Protein AF-A0A8S4DA00-F1 (afdb_monomer_lite)

pLDDT: mean 78.89, std 24.31, range [26.7, 98.56]

Secondary structure (DSSP, 8-state):
---------SPPPPPPP-PPPPPS----SS-S--S---TT--TTS-HHHHHHHHHHHHHHHHHHHSBGGGTS-EEEETTTEEEE-SS--SS----HHHHHHHHHHHHHHHHHH-TTS--HHHHHHHHHHHHHHHHGGGGB-SSSBBS--HHHHS-PPP-BPPHHHHHHHHHHHHHHTTT---HHHHHHHHHHHHHHTT------

Organism: Plutella xylostella (NCBI:txid51655)

Structure (mmCIF, N/CA/C/O backbone):
data_AF-A0A8S4DA00-F1
#
_entry.id   AF-A0A8S4DA00-F1
#
loop_
_atom_site.group_PDB
_atom_site.id
_atom_site.type_symbol
_atom_site.label_atom_id
_atom_site.label_alt_id
_atom_site.label_comp_id
_atom_site.label_asym_id
_atom_site.label_entity_id
_atom_site.label_seq_id
_atom_site.pdbx_PDB_ins_code
_atom_site.Cartn_x
_atom_site.Cartn_y
_atom_site.Cartn_z
_atom_site.occupancy
_atom_site.B_iso_or_equiv
_atom_site.auth_seq_id
_atom_site.auth_comp_id
_atom_site.auth_asym_id
_atom_site.auth_atom_id
_atom_site.pdbx_PDB_model_num
ATOM 1 N N . MET A 1 1 ? 45.139 -46.527 38.095 1.00 38.25 1 MET A N 1
ATOM 2 C CA . MET A 1 1 ? 44.331 -47.478 37.304 1.00 38.25 1 MET A CA 1
ATOM 3 C C . MET A 1 1 ? 42.893 -47.368 37.801 1.00 38.25 1 MET A C 1
ATOM 5 O O . MET A 1 1 ? 42.453 -48.191 38.581 1.00 38.25 1 MET A O 1
ATOM 9 N N . SER A 1 2 ? 42.271 -46.194 37.708 1.00 34.09 2 SER A N 1
ATOM 10 C CA . SER A 1 2 ? 41.747 -45.514 36.506 1.00 34.09 2 SER A CA 1
ATOM 11 C C . SER A 1 2 ? 40.321 -45.986 36.217 1.00 34.09 2 SER A C 1
ATOM 13 O O . SER A 1 2 ? 40.110 -47.048 35.642 1.00 34.09 2 SER A O 1
ATOM 15 N N . GLN A 1 3 ? 39.371 -45.177 36.693 1.00 34.31 3 GLN A N 1
ATOM 16 C CA . GLN A 1 3 ? 37.951 -45.212 36.366 1.00 34.31 3 GLN A CA 1
ATOM 17 C C . GLN A 1 3 ? 37.762 -44.722 34.927 1.00 34.31 3 GLN A C 1
ATOM 19 O O . GLN A 1 3 ? 37.651 -43.528 34.694 1.00 34.31 3 GLN A O 1
ATOM 24 N N . GLU A 1 4 ? 37.726 -45.632 33.967 1.00 34.25 4 GLU A N 1
ATOM 25 C CA . GLU A 1 4 ? 37.184 -45.392 32.627 1.00 34.25 4 GLU A CA 1
ATOM 26 C C . GLU A 1 4 ? 36.536 -46.699 32.160 1.00 34.25 4 GLU A C 1
ATOM 28 O O . GLU A 1 4 ? 36.976 -47.764 32.584 1.00 34.25 4 GLU A O 1
ATOM 33 N N . HIS A 1 5 ? 35.534 -46.605 31.280 1.00 37.25 5 HIS A N 1
ATOM 34 C CA . HIS A 1 5 ? 34.675 -47.667 30.708 1.00 37.25 5 HIS A CA 1
ATOM 35 C C . HIS A 1 5 ? 33.242 -47.730 31.256 1.00 37.25 5 HIS A C 1
ATOM 37 O O . HIS A 1 5 ? 32.802 -48.751 31.771 1.00 37.25 5 HIS A O 1
ATOM 43 N N . ALA A 1 6 ? 32.476 -46.652 31.050 1.00 35.84 6 ALA A N 1
ATOM 44 C CA . ALA A 1 6 ? 31.018 -46.733 30.888 1.00 35.84 6 ALA A CA 1
ATOM 45 C C . ALA A 1 6 ? 30.424 -45.486 30.190 1.00 35.84 6 ALA A C 1
ATOM 47 O O . ALA A 1 6 ? 29.457 -44.912 30.673 1.00 35.84 6 ALA A O 1
ATOM 48 N N . ILE A 1 7 ? 30.984 -45.037 29.057 1.00 33.28 7 ILE A N 1
ATOM 49 C CA . ILE A 1 7 ? 30.312 -44.074 28.158 1.00 33.28 7 ILE A CA 1
ATOM 50 C C . ILE A 1 7 ? 30.610 -44.478 26.710 1.00 33.28 7 ILE A C 1
ATOM 52 O O . ILE A 1 7 ? 31.622 -44.094 26.138 1.00 33.28 7 ILE A O 1
ATOM 56 N N . SER A 1 8 ? 29.749 -45.303 26.115 1.00 34.81 8 SER A N 1
ATOM 57 C CA . SER A 1 8 ? 29.807 -45.636 24.685 1.00 34.81 8 SER A CA 1
ATOM 58 C C . SER A 1 8 ? 28.477 -46.237 24.231 1.00 34.81 8 SER A C 1
ATOM 60 O O . SER A 1 8 ? 28.424 -47.429 23.966 1.00 34.81 8 SER A O 1
ATOM 62 N N . LEU A 1 9 ? 27.400 -45.444 24.157 1.00 33.28 9 LEU A N 1
ATOM 63 C CA . LEU A 1 9 ? 26.162 -45.842 23.454 1.00 33.28 9 LEU A CA 1
ATOM 64 C C . LEU A 1 9 ? 25.305 -44.644 22.958 1.00 33.28 9 LEU A C 1
ATOM 66 O O . LEU A 1 9 ? 24.091 -44.754 22.821 1.00 33.28 9 LEU A O 1
ATOM 70 N N . LEU A 1 10 ? 25.920 -43.498 22.631 1.00 32.25 10 LEU A N 1
ATOM 71 C CA . LEU A 1 10 ? 25.241 -42.421 21.886 1.00 32.25 10 LEU A CA 1
ATOM 72 C C . LEU A 1 10 ? 25.316 -42.689 20.366 1.00 32.25 10 LEU A C 1
ATOM 74 O O . LEU A 1 10 ? 26.399 -43.015 19.868 1.00 32.25 10 LEU A O 1
ATOM 78 N N . PRO A 1 11 ? 24.212 -42.551 19.604 1.00 32.81 11 PRO A N 1
ATOM 79 C CA . PRO A 1 11 ? 24.215 -42.765 18.159 1.00 32.81 11 PRO A CA 1
ATOM 80 C C . PRO A 1 11 ? 25.058 -41.701 17.438 1.00 32.81 11 PRO A C 1
ATOM 82 O O . PRO A 1 11 ? 24.895 -40.498 17.641 1.00 32.81 11 PRO A O 1
ATOM 85 N N . ARG A 1 12 ? 25.978 -42.168 16.583 1.00 31.70 12 ARG A N 1
ATOM 86 C CA . ARG A 1 12 ? 26.870 -41.343 15.757 1.00 31.70 12 ARG A CA 1
ATOM 87 C C . ARG A 1 12 ? 26.066 -40.517 14.747 1.00 31.70 12 ARG A C 1
ATOM 89 O O . ARG A 1 12 ? 25.244 -41.064 14.014 1.00 31.70 12 ARG A O 1
ATOM 96 N N . ALA A 1 13 ? 26.358 -39.219 14.681 1.00 30.92 13 ALA A N 1
ATOM 97 C CA . ALA A 1 13 ? 25.847 -38.310 13.660 1.00 30.92 13 ALA A CA 1
ATOM 98 C C . ALA A 1 13 ? 26.211 -38.814 12.249 1.00 30.92 13 ALA A C 1
ATOM 100 O O . ALA A 1 13 ? 27.361 -39.171 11.985 1.00 30.92 13 ALA A O 1
ATOM 101 N N . GLN A 1 14 ? 25.226 -38.860 11.348 1.00 31.95 14 GLN A N 1
ATOM 102 C CA . GLN A 1 14 ? 25.435 -39.215 9.943 1.00 31.95 14 GLN A CA 1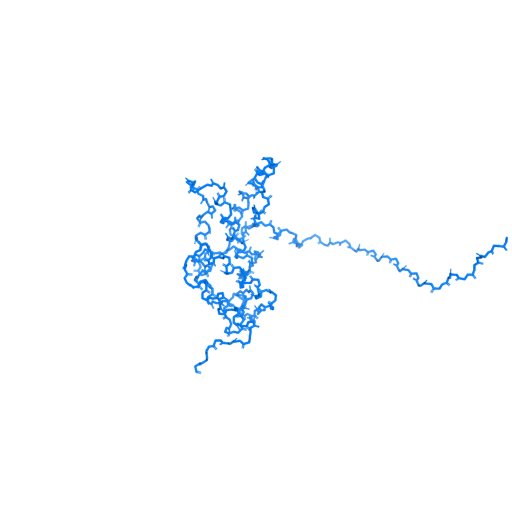
ATOM 103 C C . GLN A 1 14 ? 26.243 -38.116 9.224 1.00 31.95 14 GLN A C 1
ATOM 105 O O . GLN A 1 14 ? 25.999 -36.931 9.463 1.00 31.95 14 GLN A O 1
ATOM 110 N N . PRO A 1 15 ? 27.185 -38.466 8.328 1.00 30.61 15 PRO A N 1
ATOM 111 C CA . PRO A 1 15 ? 27.923 -37.480 7.550 1.00 30.61 15 PRO A CA 1
ATOM 112 C C . PRO A 1 15 ? 27.011 -36.806 6.514 1.00 30.61 15 PRO A C 1
ATOM 114 O O . PRO A 1 15 ? 26.234 -37.464 5.822 1.00 30.61 15 PRO A O 1
ATOM 117 N N . ALA A 1 16 ? 27.131 -35.480 6.415 1.00 31.45 16 ALA A N 1
ATOM 118 C CA . ALA A 1 16 ? 26.366 -34.629 5.514 1.00 31.45 16 ALA A CA 1
ATOM 119 C C . ALA A 1 16 ? 26.430 -35.122 4.057 1.00 31.45 16 ALA A C 1
ATOM 121 O O . ALA A 1 16 ? 27.506 -35.281 3.475 1.00 31.45 16 ALA A O 1
ATOM 122 N N . ALA A 1 17 ? 25.257 -35.336 3.460 1.00 32.03 17 ALA A N 1
ATOM 123 C CA . ALA A 1 17 ? 25.125 -35.671 2.053 1.00 32.03 17 ALA A CA 1
ATOM 124 C C . ALA A 1 17 ? 25.666 -34.528 1.175 1.00 32.03 17 ALA A C 1
ATOM 126 O O . ALA A 1 17 ? 25.299 -33.363 1.327 1.00 32.03 17 ALA A O 1
ATOM 127 N N . ARG A 1 18 ? 26.548 -34.891 0.239 1.00 26.70 18 ARG A N 1
ATOM 128 C CA . ARG A 1 18 ? 27.125 -34.031 -0.801 1.00 26.70 18 ARG A CA 1
ATOM 129 C C . ARG A 1 18 ? 26.015 -33.312 -1.580 1.00 26.70 18 ARG A C 1
ATOM 131 O O . ARG A 1 18 ? 25.251 -33.949 -2.300 1.00 26.70 18 ARG A O 1
ATOM 138 N N . ALA A 1 19 ? 25.961 -31.986 -1.470 1.00 30.25 19 ALA A N 1
ATOM 139 C CA . ALA A 1 19 ? 25.080 -31.149 -2.275 1.00 30.25 19 ALA A CA 1
ATOM 140 C C . ALA A 1 19 ? 25.493 -31.205 -3.758 1.00 30.25 19 ALA A C 1
ATOM 142 O O . ALA A 1 19 ? 26.640 -30.924 -4.108 1.00 30.25 19 ALA A O 1
ATOM 143 N N . GLN A 1 20 ? 24.554 -31.576 -4.630 1.00 29.27 20 GLN A N 1
ATOM 144 C CA . GLN A 1 20 ? 24.709 -31.484 -6.082 1.00 29.27 20 GLN A CA 1
ATOM 145 C C . GLN A 1 20 ? 24.789 -30.008 -6.526 1.00 29.27 20 GLN A C 1
ATOM 147 O O . GLN A 1 20 ? 24.167 -29.145 -5.898 1.00 29.27 20 GLN A O 1
ATOM 152 N N . PRO A 1 21 ? 25.529 -29.684 -7.603 1.00 27.48 21 PRO A N 1
ATOM 153 C CA . PRO A 1 21 ? 25.692 -28.307 -8.054 1.00 27.48 21 PRO A CA 1
ATOM 154 C C . PRO A 1 21 ? 24.357 -27.741 -8.559 1.00 27.48 21 PRO A C 1
ATOM 156 O O . PRO A 1 21 ? 23.728 -28.291 -9.465 1.00 27.48 21 PRO A O 1
ATOM 159 N N . ARG A 1 22 ? 23.921 -26.624 -7.961 1.00 29.69 22 ARG A N 1
ATOM 160 C CA . ARG A 1 22 ? 22.711 -25.889 -8.355 1.00 29.69 22 ARG A CA 1
ATOM 161 C C . ARG A 1 22 ? 22.813 -25.444 -9.818 1.00 29.69 22 ARG A C 1
ATOM 163 O O . ARG A 1 22 ? 23.780 -24.789 -10.207 1.00 29.69 22 ARG A O 1
ATOM 170 N N . ARG A 1 23 ? 21.784 -25.761 -10.612 1.00 29.33 23 ARG A N 1
ATOM 171 C CA . ARG A 1 23 ? 21.593 -25.213 -11.960 1.00 29.33 23 ARG A CA 1
ATOM 172 C C . ARG A 1 23 ? 21.517 -23.683 -11.871 1.00 29.33 23 ARG A C 1
ATOM 174 O O . ARG A 1 23 ? 20.667 -23.142 -11.169 1.00 29.33 23 ARG A O 1
ATOM 181 N N . ARG A 1 24 ? 22.421 -23.000 -12.578 1.00 33.62 24 ARG A N 1
ATOM 182 C CA . ARG A 1 24 ? 22.338 -21.560 -12.865 1.00 33.62 24 ARG A CA 1
ATOM 183 C C . ARG A 1 24 ? 21.085 -21.324 -13.710 1.00 33.62 24 ARG A C 1
ATOM 185 O O . ARG A 1 24 ? 20.959 -21.953 -14.754 1.00 33.62 24 ARG A O 1
ATOM 192 N N . GLY A 1 25 ? 20.186 -20.446 -13.266 1.00 33.75 25 GLY A N 1
ATOM 193 C CA . GLY A 1 25 ? 19.011 -20.066 -14.062 1.00 33.75 25 GLY A CA 1
ATOM 194 C C . GLY A 1 25 ? 17.680 -19.930 -13.322 1.00 33.75 25 GLY A C 1
ATOM 195 O O . GLY A 1 25 ? 16.647 -20.009 -13.964 1.00 33.75 25 GLY A O 1
ATOM 196 N N . GLN A 1 26 ? 17.673 -19.713 -12.006 1.00 29.70 26 GLN A N 1
ATOM 197 C CA . GLN A 1 26 ? 16.509 -19.158 -11.312 1.00 29.70 26 GLN A CA 1
ATOM 198 C C . GLN A 1 26 ? 17.046 -18.156 -10.287 1.00 29.70 26 GLN A C 1
ATOM 200 O O . GLN A 1 26 ? 17.582 -18.545 -9.248 1.00 29.70 26 GLN A O 1
ATOM 205 N N . GLY A 1 27 ? 17.011 -16.868 -10.630 1.00 31.33 27 GLY A N 1
ATOM 206 C CA . GLY A 1 27 ? 17.361 -15.780 -9.719 1.00 31.33 27 GLY A CA 1
ATOM 207 C C . GLY A 1 27 ? 16.319 -15.706 -8.611 1.00 31.33 27 GLY A C 1
ATOM 208 O O . GLY A 1 27 ? 15.311 -15.030 -8.751 1.00 31.33 27 GLY A O 1
ATOM 209 N N . HIS A 1 28 ? 16.533 -16.475 -7.549 1.00 36.72 28 HIS A N 1
ATOM 210 C CA . HIS A 1 28 ? 15.731 -16.472 -6.326 1.00 36.72 28 HIS A CA 1
ATOM 211 C C . HIS A 1 28 ? 16.478 -15.727 -5.209 1.00 36.72 28 HIS A C 1
ATOM 213 O O . HIS A 1 28 ? 16.532 -16.170 -4.066 1.00 36.72 28 HIS A O 1
ATOM 219 N N . VAL A 1 29 ? 17.138 -14.626 -5.574 1.00 33.19 29 VAL A N 1
ATOM 220 C CA . VAL A 1 29 ? 18.000 -13.843 -4.687 1.00 33.19 29 VAL A CA 1
ATOM 221 C C . VAL A 1 29 ? 17.723 -12.361 -4.952 1.00 33.19 29 VAL A C 1
ATOM 223 O O . VAL A 1 29 ? 17.820 -11.917 -6.093 1.00 33.19 29 VAL A O 1
ATOM 226 N N . ASP A 1 30 ? 17.359 -11.652 -3.881 1.00 31.78 30 ASP A N 1
ATOM 227 C CA . ASP A 1 30 ? 17.447 -10.193 -3.701 1.00 31.78 30 ASP A CA 1
ATOM 228 C C . ASP A 1 30 ? 16.324 -9.286 -4.254 1.00 31.78 30 ASP A C 1
ATOM 230 O O . ASP A 1 30 ? 16.577 -8.148 -4.639 1.00 31.78 30 ASP A O 1
ATOM 234 N N . GLY A 1 31 ? 15.063 -9.742 -4.240 1.00 33.50 31 GLY A N 1
ATOM 235 C CA . GLY A 1 31 ? 13.892 -8.847 -4.381 1.00 33.50 31 GLY A CA 1
ATOM 236 C C . GLY A 1 31 ? 13.366 -8.289 -3.048 1.00 33.50 31 GLY A C 1
ATOM 237 O O . GLY A 1 31 ? 12.753 -7.225 -3.000 1.00 33.50 31 GLY A O 1
ATOM 238 N N . GLN A 1 32 ? 13.645 -8.984 -1.943 1.00 38.25 32 GLN A N 1
ATOM 239 C CA . GLN A 1 32 ? 13.403 -8.476 -0.595 1.00 38.25 32 GLN A CA 1
ATOM 240 C C . GLN A 1 32 ? 14.557 -7.530 -0.248 1.00 38.25 32 GLN A C 1
ATOM 242 O O . GLN A 1 32 ? 15.710 -7.926 -0.372 1.00 38.25 32 GLN A O 1
ATOM 247 N N . ILE A 1 33 ? 14.253 -6.319 0.226 1.00 42.22 33 ILE A N 1
ATOM 248 C CA . ILE A 1 33 ? 15.194 -5.229 0.571 1.00 42.22 33 ILE A CA 1
ATOM 249 C C . ILE A 1 33 ? 15.440 -4.243 -0.588 1.00 42.22 33 ILE A C 1
ATOM 251 O O . ILE A 1 33 ? 16.550 -4.054 -1.079 1.00 42.22 33 ILE A O 1
ATOM 255 N N . CYS A 1 34 ? 14.401 -3.503 -0.972 1.00 39.88 34 CYS A N 1
ATOM 256 C CA . CYS A 1 34 ? 14.598 -2.134 -1.456 1.00 39.88 34 CYS A CA 1
ATOM 257 C C . CYS A 1 34 ? 13.413 -1.233 -1.118 1.00 39.88 34 CYS A C 1
ATOM 259 O O . CYS A 1 34 ? 12.977 -0.423 -1.927 1.00 39.88 34 CYS A O 1
ATOM 261 N N . VAL A 1 35 ? 12.911 -1.343 0.111 1.00 42.72 35 VAL A N 1
ATOM 262 C CA . VAL A 1 35 ? 12.268 -0.185 0.715 1.00 42.72 35 VAL A CA 1
ATOM 263 C C . VAL A 1 35 ? 12.982 0.114 2.011 1.00 42.72 35 VAL A C 1
ATOM 265 O O . VAL A 1 35 ? 13.016 -0.667 2.956 1.00 42.72 35 VAL A O 1
ATOM 268 N N . VAL A 1 36 ? 13.670 1.234 1.938 1.00 44.41 36 VAL A N 1
ATOM 269 C CA . VAL A 1 36 ? 14.564 1.810 2.916 1.00 44.41 36 VAL A CA 1
ATOM 270 C C . VAL A 1 36 ? 13.820 1.967 4.235 1.00 44.41 36 VAL A C 1
ATOM 272 O O . VAL A 1 36 ? 12.933 2.804 4.354 1.00 44.41 36 VAL A O 1
ATOM 275 N N . SER A 1 37 ? 14.217 1.193 5.242 1.00 42.09 37 SER A N 1
ATOM 276 C CA . SER A 1 37 ? 13.997 1.602 6.622 1.00 42.09 37 SER A CA 1
ATOM 277 C C . SER A 1 37 ? 14.974 2.743 6.895 1.00 42.09 37 SER A C 1
ATOM 279 O O . SER A 1 37 ? 16.177 2.520 7.043 1.00 42.09 37 SER A O 1
ATOM 281 N N . SER A 1 38 ? 14.469 3.977 6.910 1.00 43.50 38 SER A N 1
ATOM 282 C CA . SER A 1 38 ? 15.200 5.127 7.458 1.00 43.50 38 SER A CA 1
ATOM 283 C C . SER A 1 38 ? 15.209 5.103 8.996 1.00 43.50 38 SER A C 1
ATOM 285 O O . SER A 1 38 ? 15.755 5.994 9.644 1.00 43.50 38 SER A O 1
ATOM 287 N N . PHE A 1 39 ? 14.644 4.059 9.609 1.00 39.69 39 PHE A N 1
ATOM 288 C CA . PHE A 1 39 ? 14.313 3.999 11.030 1.00 39.69 39 PHE A CA 1
ATOM 289 C C . PHE A 1 39 ? 15.501 3.726 11.976 1.00 39.69 39 PHE A C 1
ATOM 291 O O . PHE A 1 39 ? 15.302 3.298 13.108 1.00 39.69 39 PHE A O 1
ATOM 298 N N . LEU A 1 40 ? 16.751 3.958 11.557 1.00 39.09 40 LEU A N 1
ATOM 299 C CA . LEU A 1 40 ? 17.937 3.697 12.394 1.00 39.09 40 LEU A CA 1
ATOM 300 C C . LEU A 1 40 ? 18.925 4.861 12.516 1.00 39.09 40 LEU A C 1
ATOM 302 O O . LEU A 1 40 ? 20.043 4.660 12.989 1.00 39.09 40 LEU A O 1
ATOM 306 N N . LEU A 1 41 ? 18.549 6.087 12.153 1.00 42.41 41 LEU A N 1
ATOM 307 C CA . LEU A 1 41 ? 19.420 7.235 12.406 1.00 42.41 41 LEU A CA 1
ATOM 308 C C . LEU A 1 41 ? 18.999 7.949 13.689 1.00 42.41 41 LEU A C 1
ATOM 310 O O . LEU A 1 41 ? 18.254 8.923 13.682 1.00 42.41 41 LEU A O 1
ATOM 314 N N . SER A 1 42 ? 19.542 7.454 14.807 1.00 38.12 42 SER A N 1
ATOM 315 C CA . SER A 1 42 ? 19.773 8.301 15.979 1.00 38.12 42 SER A CA 1
ATOM 316 C C . SER A 1 42 ? 20.562 9.542 15.523 1.00 38.12 42 SER A C 1
ATOM 318 O O . SER A 1 42 ? 21.537 9.374 14.781 1.00 38.12 42 SER A O 1
ATOM 320 N N . PRO A 1 43 ? 20.187 10.768 15.935 1.00 47.91 43 PRO A N 1
ATOM 321 C CA . PRO A 1 43 ? 20.730 12.014 15.384 1.00 47.91 43 PRO A CA 1
ATOM 322 C C . PRO A 1 43 ? 22.254 12.196 15.450 1.00 47.91 43 PRO A C 1
ATOM 324 O O . PRO A 1 43 ? 22.760 13.140 14.847 1.00 47.91 43 PRO A O 1
ATOM 327 N N . ASN A 1 44 ? 22.995 11.347 16.173 1.00 48.94 44 ASN A N 1
ATOM 328 C CA . ASN A 1 44 ? 24.326 11.720 16.638 1.00 48.94 44 ASN A CA 1
ATOM 329 C C . ASN A 1 44 ? 25.555 10.975 16.114 1.00 48.94 44 ASN A C 1
ATOM 331 O O . ASN A 1 44 ? 26.625 11.532 16.325 1.00 48.94 44 ASN A O 1
ATOM 335 N N . GLU A 1 45 ? 25.510 9.822 15.432 1.00 54.66 45 GLU A N 1
ATOM 336 C CA . GLU A 1 45 ? 26.775 9.047 15.344 1.00 54.66 45 GLU A CA 1
ATOM 337 C C . GLU A 1 45 ? 27.353 8.669 13.979 1.00 54.66 45 GLU A C 1
ATOM 339 O O . GLU A 1 45 ? 28.530 8.321 13.958 1.00 54.66 45 GLU A O 1
ATOM 344 N N . ASP A 1 46 ? 26.683 8.806 12.824 1.00 68.38 46 ASP A N 1
ATOM 345 C CA . ASP A 1 46 ? 27.401 8.422 11.594 1.00 68.38 46 ASP A CA 1
ATOM 346 C C . ASP A 1 46 ? 26.955 9.098 10.287 1.00 68.38 46 ASP A C 1
ATOM 348 O O . ASP A 1 46 ? 26.157 8.589 9.494 1.00 68.38 46 ASP A O 1
ATOM 352 N N . LYS A 1 47 ? 27.552 10.266 10.006 1.00 66.19 47 LYS A N 1
ATOM 353 C CA . LYS A 1 47 ? 27.374 11.000 8.738 1.00 66.19 47 LYS A CA 1
ATOM 354 C C . LYS A 1 47 ? 27.712 10.140 7.510 1.00 66.19 47 LYS A C 1
ATOM 356 O O . LYS A 1 47 ? 27.160 10.380 6.434 1.00 66.19 47 LYS A O 1
ATOM 361 N N . GLN A 1 48 ? 28.600 9.145 7.638 1.00 71.00 48 GLN A N 1
ATOM 362 C CA . GLN A 1 48 ? 28.907 8.231 6.535 1.00 71.00 48 GLN A CA 1
ATOM 363 C C . GLN A 1 48 ? 27.788 7.219 6.300 1.00 71.00 48 GLN A C 1
ATOM 365 O O . GLN A 1 48 ? 27.441 6.969 5.142 1.00 71.00 48 GLN A O 1
ATOM 370 N N . LEU A 1 49 ? 27.202 6.671 7.366 1.00 68.00 49 LEU A N 1
ATOM 371 C CA . LEU A 1 49 ? 26.053 5.776 7.265 1.00 68.00 49 LEU A CA 1
ATOM 372 C C . LEU A 1 49 ? 24.862 6.497 6.631 1.00 68.00 49 LEU A C 1
ATOM 374 O O . LEU A 1 49 ? 24.311 5.998 5.654 1.00 68.00 49 LEU A O 1
ATOM 378 N N . ALA A 1 50 ? 24.550 7.714 7.085 1.00 66.56 50 ALA A N 1
ATOM 379 C CA . ALA A 1 50 ? 23.473 8.525 6.515 1.00 66.56 50 ALA A CA 1
ATOM 380 C C . ALA A 1 50 ? 23.669 8.785 5.009 1.00 66.56 50 ALA A C 1
ATOM 382 O O . ALA A 1 50 ? 22.744 8.634 4.209 1.00 66.56 50 ALA A O 1
ATOM 383 N N . LYS A 1 51 ? 24.902 9.098 4.585 1.00 70.69 51 LYS A N 1
ATOM 384 C CA . LYS A 1 51 ? 25.235 9.288 3.164 1.00 70.69 51 LYS A CA 1
ATOM 385 C C . LYS A 1 51 ? 25.090 7.995 2.349 1.00 70.69 51 LYS A C 1
ATOM 387 O O . LYS A 1 51 ? 24.617 8.044 1.212 1.00 70.69 51 LYS A O 1
ATOM 392 N N . ARG A 1 52 ? 25.485 6.844 2.908 1.00 73.19 52 ARG A N 1
ATOM 393 C CA . ARG A 1 52 ? 25.317 5.527 2.265 1.00 73.19 52 ARG A CA 1
ATOM 394 C C . ARG A 1 52 ? 23.845 5.157 2.135 1.00 73.19 52 ARG A C 1
ATOM 396 O O . ARG A 1 52 ? 23.434 4.770 1.046 1.00 73.19 52 ARG A O 1
ATOM 403 N N . MET A 1 53 ? 23.067 5.329 3.201 1.00 69.12 53 MET A N 1
ATOM 404 C CA . MET A 1 53 ? 21.628 5.068 3.200 1.00 69.12 53 MET A CA 1
ATOM 405 C C . MET A 1 53 ? 20.937 5.924 2.144 1.00 69.12 53 MET A C 1
ATOM 407 O O . MET A 1 53 ? 20.289 5.363 1.273 1.00 69.12 53 MET A O 1
ATOM 411 N N . ARG A 1 54 ? 21.201 7.238 2.099 1.00 70.50 54 ARG A N 1
ATOM 412 C CA . ARG A 1 54 ? 20.650 8.123 1.059 1.00 70.50 54 ARG A CA 1
ATOM 413 C C . ARG A 1 54 ? 20.976 7.655 -0.364 1.00 70.50 54 ARG A C 1
ATOM 415 O O . ARG A 1 54 ? 20.097 7.640 -1.217 1.00 70.50 54 ARG A O 1
ATOM 422 N N . SER A 1 55 ? 22.220 7.252 -0.627 1.00 75.31 55 SER A N 1
ATOM 423 C CA . SER A 1 55 ? 22.625 6.730 -1.944 1.00 75.31 55 SER A CA 1
ATOM 424 C C . SER A 1 55 ? 21.868 5.450 -2.324 1.00 75.31 55 SER A C 1
ATOM 426 O O . SER A 1 55 ? 21.413 5.309 -3.461 1.00 75.31 55 SER A O 1
ATOM 428 N N . LEU A 1 56 ? 21.686 4.531 -1.370 1.00 74.19 56 LEU A N 1
ATOM 429 C CA . LEU A 1 56 ? 20.876 3.328 -1.570 1.00 74.19 56 LEU A CA 1
ATOM 430 C C . LEU A 1 56 ? 19.406 3.682 -1.813 1.00 74.19 56 LEU A C 1
ATOM 432 O O . LEU A 1 56 ? 18.803 3.121 -2.723 1.00 74.19 56 LEU A O 1
ATOM 436 N N . SER A 1 57 ? 18.864 4.662 -1.090 1.00 75.12 57 SER A N 1
ATOM 437 C CA . SER A 1 57 ? 17.500 5.152 -1.283 1.00 75.12 57 SER A CA 1
ATOM 438 C C . SER A 1 57 ? 17.272 5.726 -2.675 1.00 75.12 57 SER A C 1
ATOM 440 O O . SER A 1 57 ? 16.301 5.364 -3.332 1.00 75.12 57 SER A O 1
ATOM 442 N N . CYS A 1 58 ? 18.188 6.554 -3.184 1.00 75.12 58 CYS A N 1
ATOM 443 C CA . CYS A 1 58 ? 18.075 7.087 -4.545 1.00 75.12 58 CYS A CA 1
ATOM 444 C C . CYS A 1 58 ? 18.119 5.976 -5.609 1.00 75.12 58 CYS A C 1
ATOM 446 O O . CYS A 1 58 ? 17.428 6.064 -6.622 1.00 75.12 58 CYS A O 1
ATOM 448 N N . ARG A 1 59 ? 18.904 4.914 -5.382 1.00 77.75 59 ARG A N 1
ATOM 449 C CA . ARG A 1 59 ? 18.923 3.734 -6.262 1.00 77.75 59 ARG A CA 1
ATOM 450 C C . ARG A 1 59 ? 17.648 2.897 -6.145 1.00 77.75 59 ARG A C 1
ATOM 452 O O . ARG A 1 59 ? 17.216 2.331 -7.139 1.00 77.75 59 ARG A O 1
ATOM 459 N N . ALA A 1 60 ? 17.049 2.816 -4.962 1.00 79.00 60 ALA A N 1
ATOM 460 C CA . ALA A 1 60 ? 15.767 2.146 -4.768 1.00 79.00 60 ALA A CA 1
ATOM 461 C C . ALA A 1 60 ? 14.644 2.882 -5.519 1.00 79.00 60 ALA A C 1
ATOM 463 O O . ALA A 1 60 ? 13.874 2.258 -6.246 1.00 79.00 60 ALA A O 1
ATOM 464 N N . LEU A 1 61 ? 14.612 4.218 -5.425 1.00 85.56 61 LEU A N 1
ATOM 465 C CA . LEU A 1 61 ? 13.649 5.060 -6.144 1.00 85.56 61 LEU A CA 1
ATOM 466 C C . LEU A 1 61 ? 13.672 4.821 -7.657 1.00 85.56 61 LEU A C 1
ATOM 468 O O . LEU A 1 61 ? 12.615 4.782 -8.286 1.00 85.56 61 LEU A O 1
ATOM 472 N N . SER A 1 62 ? 14.853 4.634 -8.257 1.00 86.25 62 SER A N 1
ATOM 473 C CA . SER A 1 62 ? 14.925 4.391 -9.699 1.00 86.25 62 SER A CA 1
ATOM 474 C C . SER A 1 62 ? 14.275 3.062 -10.099 1.00 86.25 62 SER A C 1
ATOM 476 O O . SER A 1 62 ? 13.613 3.011 -11.132 1.00 86.25 62 SER A O 1
ATOM 478 N N . LEU A 1 63 ? 14.375 2.014 -9.273 1.00 88.06 63 LEU A N 1
ATOM 479 C CA . LEU A 1 63 ? 13.716 0.725 -9.528 1.00 88.06 63 LEU A CA 1
ATOM 480 C C . LEU A 1 63 ? 12.191 0.821 -9.435 1.00 88.06 63 LEU A C 1
ATOM 482 O O . LEU A 1 63 ? 11.490 0.198 -10.234 1.00 88.06 63 LEU A O 1
ATOM 486 N N . LEU A 1 64 ? 11.683 1.638 -8.508 1.00 90.06 64 LEU A N 1
ATOM 487 C CA . LEU A 1 64 ? 10.250 1.894 -8.349 1.00 90.06 64 LEU A CA 1
ATOM 488 C C . LEU A 1 64 ? 9.638 2.620 -9.563 1.00 90.06 64 LEU A C 1
ATOM 490 O O . LEU A 1 64 ? 8.427 2.577 -9.763 1.00 90.06 64 LEU A O 1
ATOM 494 N N . HIS A 1 65 ? 10.453 3.278 -10.393 1.00 87.94 65 HIS A N 1
ATOM 495 C CA . HIS A 1 65 ? 9.985 3.946 -11.608 1.00 87.94 65 HIS A CA 1
ATOM 496 C C . HIS A 1 65 ? 9.965 3.027 -12.842 1.00 87.94 65 HIS A C 1
ATOM 498 O O . HIS A 1 65 ? 9.238 3.293 -13.808 1.00 87.94 65 HIS A O 1
ATOM 504 N N . VAL A 1 66 ? 10.741 1.941 -12.821 1.00 90.19 66 VAL A N 1
ATOM 505 C CA . VAL A 1 66 ? 10.913 1.026 -13.955 1.00 90.19 66 VAL A CA 1
ATOM 506 C C . VAL A 1 66 ? 9.822 -0.058 -13.927 1.00 90.19 66 VAL A C 1
ATOM 508 O O . VAL A 1 66 ? 9.599 -0.670 -12.882 1.00 90.19 66 VAL A O 1
ATOM 511 N N . PRO A 1 67 ? 9.125 -0.324 -15.050 1.00 92.31 67 PRO A N 1
ATOM 512 C CA . PRO A 1 67 ? 8.150 -1.411 -15.137 1.00 92.31 67 PRO A CA 1
ATOM 513 C C . PRO A 1 67 ? 8.733 -2.788 -14.793 1.00 92.31 67 PRO A C 1
ATOM 515 O O . PRO A 1 67 ? 9.882 -3.075 -15.137 1.00 92.31 67 PRO A O 1
ATOM 518 N N . SER A 1 68 ? 7.929 -3.680 -14.206 1.00 88.81 68 SER A N 1
ATOM 519 C CA . SER A 1 68 ? 8.372 -5.038 -13.837 1.00 88.81 68 SER A CA 1
ATOM 520 C C . SER A 1 68 ? 8.946 -5.834 -15.017 1.00 88.81 68 SER A C 1
ATOM 522 O O . SER A 1 68 ? 9.985 -6.476 -14.888 1.00 88.81 68 SER A O 1
ATOM 524 N N . HIS A 1 69 ? 8.346 -5.724 -16.208 1.00 85.69 69 HIS A N 1
ATOM 525 C CA . HIS A 1 69 ? 8.841 -6.397 -17.419 1.00 85.69 69 HIS A CA 1
ATOM 526 C C . HIS A 1 69 ? 10.178 -5.836 -17.943 1.00 85.69 69 HIS A C 1
ATOM 528 O O . HIS A 1 69 ? 10.832 -6.474 -18.764 1.00 85.69 69 HIS A O 1
ATOM 534 N N . ALA A 1 70 ? 10.586 -4.649 -17.485 1.00 89.12 70 ALA A N 1
ATOM 535 C CA . ALA A 1 70 ? 11.838 -3.986 -17.843 1.00 89.12 70 ALA A CA 1
ATOM 536 C C . ALA A 1 70 ? 12.901 -4.100 -16.729 1.00 89.12 70 ALA A C 1
ATOM 538 O O . ALA A 1 70 ? 13.887 -3.365 -16.738 1.00 89.12 70 ALA A O 1
ATOM 539 N N . GLY A 1 71 ? 12.708 -5.011 -15.765 1.00 85.44 71 GLY A N 1
ATOM 540 C CA . GLY A 1 71 ? 13.650 -5.257 -14.669 1.00 85.44 71 GLY A CA 1
ATOM 541 C C . GLY A 1 71 ? 13.493 -4.325 -13.465 1.00 85.44 71 GLY A C 1
ATOM 542 O O . GLY A 1 71 ? 14.377 -4.291 -12.611 1.00 85.44 71 GLY A O 1
ATOM 543 N N . GLY A 1 72 ? 12.398 -3.565 -13.396 1.00 89.81 72 GLY A N 1
ATOM 544 C CA . GLY A 1 72 ? 12.024 -2.789 -12.216 1.00 89.81 72 GLY A CA 1
ATOM 545 C C . GLY A 1 72 ? 10.953 -3.474 -11.376 1.00 89.81 72 GLY A C 1
ATOM 546 O O . GLY A 1 72 ? 10.777 -4.690 -11.435 1.00 89.81 72 GLY A O 1
ATOM 547 N N . VAL A 1 73 ? 10.220 -2.679 -10.597 1.00 93.56 73 VAL A N 1
ATOM 548 C CA . VAL A 1 73 ? 9.158 -3.177 -9.702 1.00 93.56 73 VAL A CA 1
ATOM 549 C C . VAL A 1 73 ? 7.827 -2.435 -9.856 1.00 93.56 73 VAL A C 1
ATOM 551 O O . VAL A 1 73 ? 6.904 -2.659 -9.079 1.00 93.56 73 VAL A O 1
ATOM 554 N N . LYS A 1 74 ? 7.695 -1.562 -10.860 1.00 94.50 74 LYS A N 1
ATOM 555 C CA . LYS A 1 74 ? 6.449 -0.836 -11.125 1.00 94.50 74 LYS A CA 1
ATOM 556 C C . LYS A 1 74 ? 5.448 -1.707 -11.884 1.00 94.50 74 LYS A C 1
ATOM 558 O O . LYS A 1 74 ? 5.717 -2.129 -13.012 1.00 94.50 74 LYS A O 1
ATOM 563 N N . ALA A 1 75 ? 4.268 -1.878 -11.311 1.00 95.81 75 ALA A N 1
ATOM 564 C CA . ALA A 1 75 ? 3.079 -2.395 -11.971 1.00 95.81 75 ALA A CA 1
ATOM 565 C C . ALA A 1 75 ? 2.012 -1.296 -12.090 1.00 95.81 75 ALA A C 1
ATOM 567 O O . ALA A 1 75 ? 2.087 -0.254 -11.436 1.00 95.81 75 ALA A O 1
ATOM 568 N N . MET A 1 76 ? 1.023 -1.532 -12.951 1.00 96.56 76 MET A N 1
ATOM 569 C CA . MET A 1 76 ? -0.131 -0.654 -13.130 1.00 96.56 76 MET A CA 1
ATOM 570 C C . MET A 1 76 ? -1.405 -1.479 -12.989 1.00 96.56 76 MET A C 1
ATOM 572 O O . MET A 1 76 ? -1.582 -2.479 -13.685 1.00 96.56 76 MET A O 1
ATOM 576 N N . TRP A 1 77 ? -2.308 -1.053 -12.115 1.00 96.06 77 TRP A N 1
ATOM 577 C CA . TRP A 1 77 ? -3.660 -1.586 -12.055 1.00 96.06 77 TRP A CA 1
ATOM 578 C C . TRP A 1 77 ? -4.546 -0.835 -13.047 1.00 96.06 77 TRP A C 1
ATOM 580 O O . TRP A 1 77 ? -4.723 0.384 -12.937 1.00 96.06 77 TRP A O 1
ATOM 590 N N . MET A 1 78 ? -5.093 -1.575 -14.018 1.00 93.31 78 MET A N 1
ATOM 591 C CA . MET A 1 78 ? -5.953 -1.052 -15.092 1.00 93.31 78 MET A CA 1
ATOM 592 C C . MET A 1 78 ? -5.354 0.175 -15.805 1.00 93.31 78 MET A C 1
ATOM 594 O O . MET A 1 78 ? -6.064 1.142 -16.071 1.00 93.31 78 MET A O 1
ATOM 598 N N . ASP A 1 79 ? -4.034 0.170 -16.026 1.00 93.75 79 ASP A N 1
ATOM 599 C CA . ASP A 1 79 ? -3.269 1.263 -16.652 1.00 93.75 79 ASP A CA 1
ATOM 600 C C . ASP A 1 79 ? -3.429 2.647 -15.991 1.00 93.75 79 ASP A C 1
ATOM 602 O O . ASP A 1 79 ? -3.075 3.668 -16.580 1.00 93.75 79 ASP A O 1
ATOM 606 N N . LYS A 1 80 ? -3.935 2.698 -14.751 1.00 96.12 80 LYS A N 1
ATOM 607 C CA . LYS A 1 80 ? -4.290 3.951 -14.072 1.00 96.12 80 LYS A CA 1
ATOM 608 C C . LYS A 1 80 ? -3.649 4.115 -12.700 1.00 96.12 80 LYS A C 1
ATOM 610 O O . LYS A 1 80 ? -3.200 5.209 -12.381 1.00 96.12 80 LYS A O 1
ATOM 615 N N . TYR A 1 81 ? -3.620 3.060 -11.892 1.00 97.81 81 TYR A N 1
ATOM 616 C CA . TYR A 1 81 ? -3.134 3.137 -10.513 1.00 97.81 81 TYR A CA 1
ATOM 617 C C . TYR A 1 81 ? -1.770 2.467 -10.402 1.00 97.81 81 TYR A C 1
ATOM 619 O O . TYR A 1 81 ? -1.611 1.320 -10.820 1.00 97.81 81 TYR A O 1
ATOM 627 N N . VAL A 1 82 ? -0.784 3.186 -9.871 1.00 97.56 82 VAL A N 1
ATOM 628 C CA . VAL A 1 82 ? 0.574 2.664 -9.710 1.00 97.56 82 VAL A CA 1
ATOM 629 C C . VAL A 1 82 ? 0.621 1.651 -8.572 1.00 97.56 82 VAL A C 1
ATOM 631 O O . VAL A 1 82 ? -0.023 1.817 -7.537 1.00 97.56 82 VAL A O 1
ATOM 634 N N . TRP A 1 83 ? 1.416 0.604 -8.751 1.00 97.62 83 TRP A N 1
ATOM 635 C CA . TRP A 1 83 ? 1.724 -0.337 -7.687 1.00 97.62 83 TRP A CA 1
ATOM 636 C C . TRP A 1 83 ? 3.210 -0.671 -7.678 1.00 97.62 83 TRP A C 1
ATOM 638 O O . TRP A 1 83 ? 3.825 -0.846 -8.731 1.00 97.62 83 TRP A O 1
ATOM 648 N N . TYR A 1 84 ? 3.786 -0.765 -6.486 1.00 95.31 84 TYR A N 1
ATOM 649 C CA . TYR A 1 84 ? 5.178 -1.154 -6.285 1.00 95.31 84 TYR A CA 1
ATOM 650 C C . TYR A 1 84 ? 5.205 -2.603 -5.797 1.00 95.31 84 TYR A C 1
ATOM 652 O O . TYR A 1 84 ? 4.788 -2.901 -4.679 1.00 95.31 84 TYR A O 1
ATOM 660 N N . GLU A 1 85 ? 5.610 -3.513 -6.679 1.00 90.44 85 GLU A N 1
ATOM 661 C CA . GLU A 1 85 ? 5.541 -4.956 -6.456 1.00 90.44 85 GLU A CA 1
ATOM 662 C C . GLU A 1 85 ? 6.619 -5.441 -5.481 1.00 90.44 85 GLU A C 1
ATOM 664 O O . GLU A 1 85 ? 7.807 -5.191 -5.675 1.00 90.44 85 GLU A O 1
ATOM 669 N N . GLU A 1 86 ? 6.210 -6.234 -4.487 1.00 87.50 86 GLU A N 1
ATOM 670 C CA . GLU A 1 86 ? 7.143 -7.030 -3.674 1.00 87.50 86 GLU A CA 1
ATOM 671 C C . GLU A 1 86 ? 7.806 -8.122 -4.525 1.00 87.50 86 GLU A C 1
ATOM 673 O O . GLU A 1 86 ? 8.997 -8.404 -4.395 1.00 87.50 86 GLU A O 1
ATOM 678 N N . TYR A 1 87 ? 7.027 -8.711 -5.438 1.00 86.38 87 TYR A N 1
ATOM 679 C CA . TYR A 1 87 ? 7.476 -9.745 -6.358 1.00 86.38 87 TYR A CA 1
ATOM 680 C C . TYR A 1 87 ? 7.141 -9.314 -7.791 1.00 86.38 87 TYR A C 1
ATOM 682 O O . TYR A 1 87 ? 5.991 -9.484 -8.209 1.00 86.38 87 TYR A O 1
ATOM 690 N N . PRO A 1 88 ? 8.112 -8.778 -8.563 1.00 87.06 88 PRO A N 1
ATOM 691 C CA . PRO A 1 88 ? 7.891 -8.323 -9.936 1.00 87.06 88 PRO A CA 1
ATOM 692 C C . PRO A 1 88 ? 7.620 -9.520 -10.857 1.00 87.06 88 PRO A C 1
ATOM 694 O O . PRO A 1 88 ? 8.504 -10.075 -11.505 1.00 87.06 88 PRO A O 1
ATOM 697 N N . THR A 1 89 ? 6.366 -9.947 -10.864 1.00 88.31 89 THR A N 1
ATOM 698 C CA . THR A 1 89 ? 5.843 -11.122 -11.559 1.00 88.31 89 THR A CA 1
ATOM 699 C C . THR A 1 89 ? 5.071 -10.695 -12.801 1.00 88.31 89 THR A C 1
ATOM 701 O O . THR A 1 89 ? 4.775 -9.519 -13.016 1.00 88.31 89 THR A O 1
ATOM 704 N N . THR A 1 90 ? 4.790 -11.645 -13.688 1.00 87.25 90 THR A N 1
ATOM 705 C CA . THR A 1 90 ? 3.982 -11.395 -14.884 1.00 87.25 90 THR A CA 1
ATOM 706 C C . THR A 1 90 ? 2.959 -12.522 -15.028 1.00 87.25 90 THR A C 1
ATOM 708 O O . THR A 1 90 ? 3.370 -13.661 -15.260 1.00 87.25 90 THR A O 1
ATOM 711 N N . PRO A 1 91 ? 1.649 -12.236 -14.894 1.00 91.31 91 PRO A N 1
ATOM 712 C CA . PRO A 1 91 ? 1.053 -10.941 -14.532 1.00 91.31 91 PRO A CA 1
ATOM 713 C C . PRO A 1 91 ? 1.366 -10.511 -13.079 1.00 91.31 91 PRO A C 1
ATOM 715 O O . PRO A 1 91 ? 1.761 -11.358 -12.276 1.00 91.31 91 PRO A O 1
ATOM 718 N N . PRO A 1 92 ? 1.213 -9.212 -12.749 1.00 92.94 92 PRO A N 1
ATOM 719 C CA . PRO A 1 92 ? 1.433 -8.685 -11.399 1.00 92.94 92 PRO A CA 1
ATOM 720 C C . PRO A 1 92 ? 0.507 -9.324 -10.353 1.00 92.94 92 PRO A C 1
ATOM 722 O O . PRO A 1 92 ? -0.607 -9.759 -10.667 1.00 92.94 92 PRO A O 1
ATOM 725 N N . LEU A 1 93 ? 0.970 -9.382 -9.101 1.00 93.44 93 LEU A N 1
ATOM 726 C CA . LEU A 1 93 ? 0.234 -9.995 -7.989 1.00 93.44 93 LEU A CA 1
ATOM 727 C C . LEU A 1 93 ? -0.413 -8.961 -7.068 1.00 93.44 93 LEU A C 1
ATOM 729 O O . LEU A 1 93 ? -1.418 -9.288 -6.440 1.00 93.44 93 LEU A O 1
ATOM 733 N N . PHE A 1 94 ? 0.112 -7.735 -7.004 1.00 96.75 94 PHE A N 1
ATOM 734 C CA . PHE A 1 94 ? -0.386 -6.673 -6.129 1.00 96.75 94 PHE A CA 1
ATOM 735 C C . PHE A 1 94 ? -0.395 -7.076 -4.644 1.00 96.75 94 PHE A C 1
ATOM 737 O O . PHE A 1 94 ? -1.425 -7.039 -3.972 1.00 96.75 94 PHE A O 1
ATOM 744 N N . VAL A 1 95 ? 0.759 -7.508 -4.128 1.00 97.25 95 VAL A N 1
ATOM 745 C CA . VAL A 1 95 ? 0.906 -7.883 -2.711 1.00 97.25 95 VAL A CA 1
ATOM 746 C C . VAL A 1 95 ? 0.750 -6.652 -1.804 1.00 97.25 95 VAL A C 1
ATOM 748 O O . VAL A 1 95 ? 1.448 -5.652 -1.993 1.00 97.25 95 VAL A O 1
ATOM 751 N N . LEU A 1 96 ? -0.160 -6.719 -0.822 1.00 97.94 96 LEU A N 1
ATOM 752 C CA . LEU A 1 96 ? -0.579 -5.552 -0.030 1.00 97.94 96 LEU A CA 1
ATOM 753 C C . LEU A 1 96 ? 0.480 -5.071 0.965 1.00 97.94 96 LEU A C 1
ATOM 755 O O . LEU A 1 96 ? 0.826 -3.889 0.983 1.00 97.94 96 LEU A O 1
ATOM 759 N N . ASN A 1 97 ? 0.992 -5.970 1.805 1.00 95.62 97 ASN A N 1
ATOM 760 C CA . ASN A 1 97 ? 1.921 -5.596 2.872 1.00 95.62 97 ASN A CA 1
ATOM 761 C C . ASN A 1 97 ? 3.230 -5.008 2.321 1.00 95.62 97 ASN A C 1
ATOM 763 O O . ASN A 1 97 ? 3.713 -4.008 2.856 1.00 95.62 97 ASN A O 1
ATOM 767 N N . GLY A 1 98 ? 3.787 -5.592 1.255 1.00 93.31 98 GLY A N 1
ATOM 768 C CA . GLY A 1 98 ? 4.986 -5.085 0.588 1.00 93.31 98 GLY A CA 1
ATOM 769 C C . GLY A 1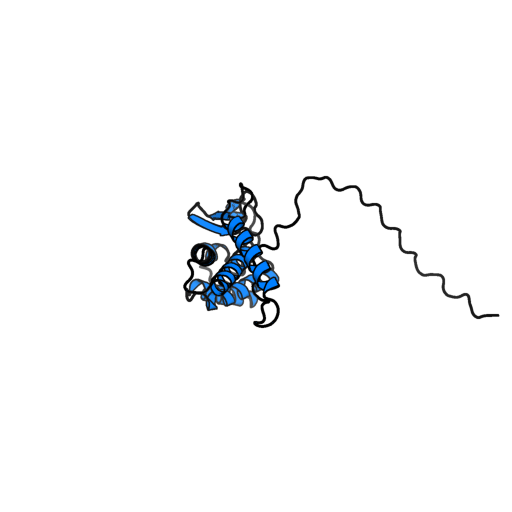 98 ? 4.777 -3.702 -0.033 1.00 93.31 98 GLY A C 1
ATOM 770 O O . GLY A 1 98 ? 5.637 -2.825 0.093 1.00 93.31 98 GLY A O 1
ATOM 771 N N . PHE A 1 99 ? 3.601 -3.455 -0.615 1.00 97.06 99 PHE A N 1
ATOM 772 C CA . PHE A 1 99 ? 3.255 -2.139 -1.143 1.00 97.06 99 PHE A CA 1
ATOM 773 C C . PHE A 1 99 ? 3.178 -1.080 -0.041 1.00 97.06 99 PHE A C 1
ATOM 775 O O . PHE A 1 99 ? 3.805 -0.031 -0.164 1.00 97.06 99 PHE A O 1
ATOM 782 N N . ILE A 1 100 ? 2.499 -1.364 1.076 1.00 97.00 100 ILE A N 1
ATOM 783 C CA . ILE A 1 100 ? 2.401 -0.401 2.183 1.00 97.00 100 ILE A CA 1
ATOM 784 C C . ILE A 1 100 ? 3.775 -0.122 2.808 1.00 97.00 100 ILE A C 1
ATOM 786 O O . ILE A 1 100 ? 4.095 1.035 3.076 1.00 97.00 100 ILE A O 1
ATOM 790 N N . TYR A 1 101 ? 4.627 -1.140 2.982 1.00 94.50 101 TYR A N 1
ATOM 791 C CA . TYR A 1 101 ? 6.008 -0.896 3.409 1.00 94.50 101 TYR A CA 1
ATOM 792 C C . TYR A 1 101 ? 6.745 0.028 2.443 1.00 94.50 101 TYR A C 1
ATOM 794 O O . TYR A 1 101 ? 7.466 0.911 2.904 1.00 94.50 101 TYR A O 1
ATOM 802 N N . THR A 1 102 ? 6.513 -0.124 1.133 1.00 92.94 102 THR A N 1
ATOM 803 C CA . THR A 1 102 ? 7.052 0.783 0.112 1.00 92.94 102 THR A CA 1
ATOM 804 C C . THR A 1 102 ? 6.651 2.231 0.359 1.00 92.94 102 THR A C 1
ATOM 806 O O . THR A 1 102 ? 7.513 3.108 0.377 1.00 92.94 102 THR A O 1
ATOM 809 N N . LEU A 1 103 ? 5.367 2.479 0.619 1.00 94.94 103 LEU A N 1
ATOM 810 C CA . LEU A 1 103 ? 4.859 3.821 0.908 1.00 94.94 103 LEU A CA 1
ATOM 811 C C . LEU A 1 103 ? 5.493 4.415 2.171 1.00 94.94 103 LEU A C 1
ATOM 813 O O . LEU A 1 103 ? 5.935 5.560 2.146 1.00 94.94 103 LEU A O 1
ATOM 817 N N . LEU A 1 104 ? 5.614 3.636 3.248 1.00 92.31 104 LEU A N 1
ATOM 818 C CA . LEU A 1 104 ? 6.244 4.110 4.485 1.00 92.31 104 LEU A CA 1
ATOM 819 C C . LEU A 1 104 ? 7.704 4.534 4.259 1.00 92.31 104 LEU A C 1
ATOM 821 O O . LEU A 1 104 ? 8.106 5.606 4.698 1.00 92.31 104 LEU A O 1
ATOM 825 N N . GLY A 1 105 ? 8.488 3.753 3.510 1.00 87.44 105 GLY A N 1
ATOM 826 C CA . GLY A 1 105 ? 9.874 4.131 3.214 1.00 87.44 105 GLY A CA 1
ATOM 827 C C . GLY A 1 105 ? 10.006 5.317 2.248 1.00 87.44 105 GLY A C 1
ATOM 828 O O . GLY A 1 105 ? 10.960 6.089 2.352 1.00 87.44 105 GLY A O 1
ATOM 829 N N . LEU A 1 106 ? 9.049 5.502 1.329 1.00 90.69 106 LEU A N 1
ATOM 830 C CA . LEU A 1 106 ? 8.966 6.710 0.497 1.00 90.69 106 LEU A CA 1
ATOM 831 C C . LEU A 1 106 ? 8.684 7.957 1.346 1.00 90.69 106 LEU A C 1
ATOM 833 O O . LEU A 1 106 ? 9.318 8.993 1.137 1.00 90.69 106 LEU A O 1
ATOM 837 N N . TYR A 1 107 ? 7.777 7.843 2.319 1.00 90.50 107 TYR A N 1
ATOM 838 C CA . TYR A 1 107 ? 7.466 8.918 3.256 1.00 90.50 107 TYR A CA 1
ATOM 839 C C . TYR A 1 107 ? 8.685 9.284 4.114 1.00 90.50 107 TYR A C 1
ATOM 841 O O . TYR A 1 107 ? 9.093 10.443 4.144 1.00 90.50 107 TYR A O 1
ATOM 849 N N . ASP A 1 108 ? 9.338 8.293 4.723 1.00 86.00 108 ASP A N 1
ATOM 850 C CA . ASP A 1 108 ? 10.561 8.482 5.512 1.00 86.00 108 ASP A CA 1
ATOM 851 C C . ASP A 1 108 ? 11.669 9.202 4.724 1.00 86.00 108 ASP A C 1
ATOM 853 O O . ASP A 1 108 ? 12.349 10.106 5.229 1.00 86.00 108 ASP A O 1
ATOM 857 N N . LEU A 1 109 ? 11.858 8.805 3.461 1.00 84.50 109 LEU A N 1
ATOM 858 C CA . LEU A 1 109 ? 12.843 9.419 2.581 1.00 84.50 109 LEU A CA 1
ATOM 859 C C . LEU A 1 109 ? 12.493 10.877 2.283 1.00 84.50 109 LEU A C 1
ATOM 861 O O . LEU A 1 109 ? 13.375 11.730 2.359 1.00 84.50 109 LEU A O 1
ATOM 865 N N . HIS A 1 110 ? 11.224 11.171 1.998 1.00 86.50 110 HIS A N 1
ATOM 866 C CA . HIS A 1 110 ? 10.759 12.539 1.794 1.00 86.50 110 HIS A CA 1
ATOM 867 C C . HIS A 1 110 ? 11.038 13.428 3.016 1.00 86.50 110 HIS A C 1
ATOM 869 O O . HIS A 1 110 ? 11.619 14.503 2.859 1.00 86.50 110 HIS A O 1
ATOM 875 N N . ILE A 1 111 ? 10.706 12.964 4.226 1.00 85.31 111 ILE A N 1
ATOM 876 C CA . ILE A 1 111 ? 10.971 13.708 5.467 1.00 85.31 111 ILE A CA 1
ATOM 877 C C . ILE A 1 111 ? 12.475 13.971 5.640 1.00 85.31 111 ILE A C 1
ATOM 879 O O . ILE A 1 111 ? 12.882 15.070 6.018 1.00 85.31 111 ILE A O 1
ATOM 883 N N . THR A 1 112 ? 13.318 12.998 5.287 1.00 79.75 112 THR A N 1
ATOM 884 C CA . THR A 1 112 ? 14.783 13.127 5.364 1.00 79.75 112 THR A CA 1
ATOM 885 C C . THR A 1 112 ? 15.359 14.089 4.312 1.00 79.75 112 THR A C 1
ATOM 887 O O . THR A 1 112 ? 16.391 14.721 4.545 1.00 79.75 112 THR A O 1
ATOM 890 N N . GLU A 1 113 ? 14.721 14.217 3.145 1.00 80.44 113 GLU A N 1
ATOM 891 C CA . GLU A 1 113 ? 15.100 15.180 2.099 1.00 80.44 113 GLU A CA 1
ATOM 892 C C . GLU A 1 113 ? 14.712 16.628 2.445 1.00 80.44 113 GLU A C 1
ATOM 894 O O . GLU A 1 113 ? 15.295 17.561 1.885 1.00 80.44 113 GLU A O 1
ATOM 899 N N . GLY A 1 114 ? 13.799 16.807 3.404 1.00 76.00 114 GLY A N 1
ATOM 900 C CA . GLY A 1 114 ? 13.296 18.092 3.877 1.00 76.00 114 GLY A CA 1
ATOM 901 C C . GLY A 1 114 ? 12.030 18.539 3.141 1.00 76.00 114 GLY A C 1
ATOM 902 O O . GLY A 1 114 ? 11.922 18.413 1.922 1.00 76.00 114 GLY A O 1
ATOM 903 N N . GLU A 1 115 ? 11.088 19.122 3.887 1.00 67.94 115 GLU A N 1
ATOM 904 C CA . GLU A 1 115 ? 9.744 19.494 3.406 1.00 67.94 115 GLU A CA 1
ATOM 905 C C . GLU A 1 115 ? 9.749 20.459 2.207 1.00 67.94 115 GLU A C 1
ATOM 907 O O . GLU A 1 115 ? 8.864 20.404 1.360 1.00 67.94 115 GLU A O 1
ATOM 912 N N . ASN A 1 116 ? 10.775 21.308 2.095 1.00 68.38 116 ASN A N 1
ATOM 913 C CA . ASN A 1 116 ? 10.897 22.306 1.026 1.00 68.38 116 ASN A CA 1
ATOM 914 C C . ASN A 1 116 ? 11.601 21.780 -0.242 1.00 68.38 116 ASN A C 1
ATOM 916 O O . ASN A 1 116 ? 11.850 22.552 -1.169 1.00 68.38 116 ASN A O 1
ATOM 920 N N . SER A 1 117 ? 11.978 20.498 -0.287 1.00 70.94 117 SER A N 1
ATOM 921 C CA . SER A 1 117 ? 12.643 19.893 -1.445 1.00 70.94 117 SER A CA 1
ATOM 922 C C . SER A 1 117 ? 11.626 19.346 -2.450 1.00 70.94 117 SER A C 1
ATOM 924 O O . SER A 1 117 ? 10.631 18.727 -2.072 1.00 70.94 117 SER A O 1
ATOM 926 N N . ILE A 1 118 ? 11.911 19.486 -3.750 1.00 76.12 118 ILE A N 1
ATOM 927 C CA . ILE A 1 118 ? 11.216 18.719 -4.793 1.00 76.12 118 ILE A CA 1
ATOM 928 C C . ILE A 1 118 ? 11.617 17.251 -4.607 1.00 76.12 118 ILE A C 1
ATOM 930 O O . ILE A 1 118 ? 12.692 16.830 -5.034 1.00 76.12 118 ILE A O 1
ATOM 934 N N . SER A 1 119 ? 10.770 16.487 -3.918 1.00 84.00 119 SER A N 1
ATOM 935 C CA . SER A 1 119 ? 11.029 15.089 -3.584 1.00 84.00 119 SER A CA 1
ATOM 936 C C . SER A 1 119 ? 10.285 14.165 -4.544 1.00 84.00 119 SER A C 1
ATOM 938 O O . SER A 1 119 ? 9.053 14.081 -4.541 1.00 84.00 119 SER A O 1
ATOM 940 N N . LEU A 1 120 ? 11.045 13.422 -5.354 1.00 89.25 120 LEU A N 1
ATOM 941 C CA . LEU A 1 120 ? 10.492 12.324 -6.149 1.00 89.25 120 LEU A CA 1
ATOM 942 C C . LEU A 1 120 ? 9.809 11.296 -5.23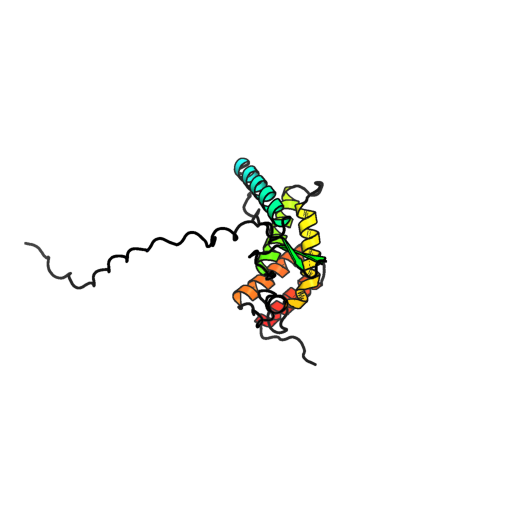5 1.00 89.25 120 LEU A C 1
ATOM 944 O O . LEU A 1 120 ? 8.745 10.792 -5.577 1.00 89.25 120 LEU A O 1
ATOM 948 N N . ALA A 1 121 ? 10.380 11.043 -4.052 1.00 89.50 121 ALA A N 1
ATOM 949 C CA . ALA A 1 121 ? 9.811 10.120 -3.078 1.00 89.50 121 ALA A CA 1
ATOM 950 C C . ALA A 1 121 ? 8.404 10.549 -2.639 1.00 89.50 121 ALA A C 1
ATOM 952 O O . ALA A 1 121 ? 7.505 9.714 -2.596 1.00 89.50 121 ALA A O 1
ATOM 953 N N . LYS A 1 122 ? 8.189 11.854 -2.417 1.00 92.75 122 LYS A N 1
ATOM 954 C CA . LYS A 1 122 ? 6.863 12.403 -2.102 1.00 92.75 122 LYS A CA 1
ATOM 955 C C . LYS A 1 122 ? 5.858 12.200 -3.229 1.00 92.75 122 LYS A C 1
ATOM 957 O O . LYS A 1 122 ? 4.751 11.752 -2.971 1.00 92.75 122 LYS A O 1
ATOM 962 N N . THR A 1 123 ? 6.258 12.470 -4.472 1.00 94.06 123 THR A N 1
ATOM 963 C CA . THR A 1 123 ? 5.380 12.261 -5.640 1.00 94.06 123 THR A CA 1
ATOM 964 C C . THR A 1 123 ? 4.957 10.793 -5.739 1.00 94.06 123 THR A C 1
ATOM 966 O O . THR A 1 123 ? 3.780 10.477 -5.863 1.00 94.06 123 THR A O 1
ATOM 969 N N . MET A 1 124 ? 5.919 9.879 -5.593 1.00 94.50 124 MET A N 1
ATOM 970 C CA . MET A 1 124 ? 5.676 8.437 -5.642 1.00 94.50 124 MET A CA 1
ATOM 971 C C . MET A 1 124 ? 4.831 7.932 -4.468 1.00 94.50 124 MET A C 1
ATOM 973 O O . MET A 1 124 ? 4.043 6.999 -4.644 1.00 94.50 124 MET A O 1
ATOM 977 N N . PHE A 1 125 ? 4.999 8.527 -3.284 1.00 95.31 125 PHE A N 1
ATOM 978 C CA . PHE A 1 125 ? 4.160 8.271 -2.120 1.00 95.31 125 PHE A CA 1
ATOM 979 C C . PHE A 1 125 ? 2.719 8.708 -2.385 1.00 95.31 125 PHE A C 1
ATOM 981 O O . PHE A 1 125 ? 1.813 7.906 -2.188 1.00 95.31 125 PHE A O 1
ATOM 988 N N . ASP A 1 126 ? 2.508 9.924 -2.890 1.00 96.25 126 ASP A N 1
ATOM 989 C CA . ASP A 1 126 ? 1.174 10.470 -3.160 1.00 96.25 126 ASP A CA 1
ATOM 990 C C . ASP A 1 126 ? 0.417 9.634 -4.205 1.00 96.25 126 ASP A C 1
ATOM 992 O O . ASP A 1 126 ? -0.716 9.209 -3.961 1.00 96.25 126 ASP A O 1
ATOM 996 N N . ASP A 1 127 ? 1.066 9.304 -5.327 1.00 97.50 127 ASP A N 1
ATOM 997 C CA . ASP A 1 127 ? 0.498 8.429 -6.365 1.00 97.50 127 ASP A CA 1
ATOM 998 C C . ASP A 1 127 ? 0.173 7.029 -5.811 1.00 97.50 127 ASP A C 1
ATOM 1000 O O . ASP A 1 127 ? -0.858 6.415 -6.127 1.00 97.50 127 ASP A O 1
ATOM 1004 N N . GLY A 1 128 ? 1.050 6.522 -4.942 1.00 97.81 128 GLY A N 1
ATOM 1005 C CA . GLY A 1 128 ? 0.876 5.250 -4.259 1.00 97.81 128 GLY A CA 1
ATOM 1006 C C . GLY A 1 128 ? -0.278 5.263 -3.253 1.00 97.81 128 GLY A C 1
ATOM 1007 O O . GLY A 1 128 ? -1.051 4.309 -3.212 1.00 97.81 128 GLY A O 1
ATOM 1008 N N . MET A 1 129 ? -0.465 6.350 -2.503 1.00 98.38 129 MET A N 1
ATOM 1009 C CA . MET A 1 129 ? -1.576 6.526 -1.561 1.00 98.38 129 MET A CA 1
ATOM 1010 C C . MET A 1 129 ? -2.921 6.631 -2.283 1.00 98.38 129 MET A C 1
ATOM 1012 O O . MET A 1 129 ? -3.896 6.017 -1.849 1.00 98.38 129 MET A O 1
ATOM 1016 N N . ILE A 1 130 ? -2.984 7.328 -3.424 1.00 98.50 130 ILE A N 1
ATOM 1017 C CA . ILE A 1 130 ? -4.181 7.344 -4.286 1.00 98.50 130 ILE A CA 1
ATOM 1018 C C . ILE A 1 130 ? -4.543 5.917 -4.722 1.00 98.50 130 ILE A C 1
ATOM 1020 O O . ILE A 1 130 ? -5.711 5.512 -4.671 1.00 98.50 130 ILE A O 1
ATOM 1024 N N . SER A 1 131 ? -3.533 5.144 -5.122 1.00 98.50 131 SER A N 1
ATOM 1025 C CA . SER A 1 131 ? -3.694 3.757 -5.558 1.00 98.50 131 SER A CA 1
ATOM 1026 C C . SER A 1 131 ? -4.138 2.858 -4.404 1.00 98.50 131 SER A C 1
ATOM 1028 O O . SER A 1 131 ? -5.152 2.173 -4.528 1.00 98.50 131 SER A O 1
ATOM 1030 N N . LEU A 1 132 ? -3.469 2.928 -3.248 1.00 98.56 132 LEU A N 1
ATOM 1031 C CA . LEU A 1 132 ? -3.840 2.183 -2.047 1.00 98.56 132 LEU A CA 1
ATOM 1032 C C . LEU A 1 132 ? -5.299 2.436 -1.685 1.00 98.56 132 LEU A C 1
ATOM 1034 O O . LEU A 1 132 ? -6.066 1.488 -1.603 1.00 98.56 132 LEU A O 1
ATOM 1038 N N . LYS A 1 133 ? -5.700 3.700 -1.519 1.00 98.50 133 LYS A N 1
ATOM 1039 C CA . LYS A 1 133 ? -7.064 4.059 -1.106 1.00 98.50 133 LYS A CA 1
ATOM 1040 C C . LYS A 1 133 ? -8.115 3.556 -2.089 1.00 98.50 133 LYS A C 1
ATOM 1042 O O . LYS A 1 133 ? -9.157 3.058 -1.673 1.00 98.50 133 LYS A O 1
ATOM 1047 N N . THR A 1 134 ? -7.821 3.621 -3.385 1.00 98.31 134 THR A N 1
ATOM 1048 C CA . THR A 1 134 ? -8.742 3.130 -4.414 1.00 98.31 134 THR A CA 1
ATOM 1049 C C . THR A 1 134 ? -8.877 1.606 -4.394 1.00 98.31 134 THR A C 1
ATOM 1051 O O . THR A 1 134 ? -9.983 1.087 -4.540 1.00 98.31 134 THR A O 1
ATOM 1054 N N . LEU A 1 135 ? -7.768 0.880 -4.228 1.00 98.12 135 LEU A N 1
ATOM 1055 C CA . LEU A 1 135 ? -7.748 -0.582 -4.304 1.00 98.12 135 LEU A CA 1
ATOM 1056 C C . LEU A 1 135 ? -8.023 -1.269 -2.961 1.00 98.12 135 LEU A C 1
ATOM 1058 O O . LEU A 1 135 ? -8.362 -2.448 -2.959 1.00 98.12 135 LEU A O 1
ATOM 1062 N N . LEU A 1 136 ? -7.911 -0.569 -1.829 1.00 97.81 136 LEU A N 1
ATOM 1063 C CA . LEU A 1 136 ? -8.040 -1.149 -0.489 1.00 97.81 136 LEU A CA 1
ATOM 1064 C C . LEU A 1 136 ? -9.320 -1.988 -0.294 1.00 97.81 136 LEU A C 1
ATOM 1066 O O . LEU A 1 136 ? -9.217 -3.069 0.291 1.00 97.81 136 LEU A O 1
ATOM 1070 N N . PRO A 1 137 ? -10.500 -1.587 -0.818 1.00 97.69 137 PRO A N 1
ATOM 1071 C CA . PRO A 1 137 ? -11.703 -2.414 -0.737 1.00 97.69 137 PRO A CA 1
ATOM 1072 C C . PRO A 1 137 ? -11.574 -3.787 -1.413 1.00 97.69 137 PRO A C 1
ATOM 1074 O O . PRO A 1 137 ? -12.212 -4.733 -0.966 1.00 97.69 137 PRO A O 1
ATOM 1077 N N . LEU A 1 138 ? -10.737 -3.929 -2.450 1.00 97.81 138 LEU A N 1
ATOM 1078 C CA . LEU A 1 138 ? -10.526 -5.202 -3.155 1.00 97.81 138 LEU A CA 1
ATOM 1079 C C . LEU A 1 138 ? -9.808 -6.246 -2.295 1.00 97.81 138 LEU A C 1
ATOM 1081 O O . LEU A 1 138 ? -9.890 -7.434 -2.588 1.00 97.81 138 LEU A O 1
ATOM 1085 N N . PHE A 1 139 ? -9.111 -5.812 -1.244 1.00 98.31 139 PHE A N 1
ATOM 1086 C CA . PHE A 1 139 ? -8.435 -6.696 -0.299 1.00 98.31 139 PHE A CA 1
ATOM 1087 C C . PHE A 1 139 ? -9.336 -7.124 0.866 1.00 98.31 139 PHE A C 1
ATOM 1089 O O . PHE A 1 139 ? -8.912 -7.945 1.675 1.00 98.31 139 PHE A O 1
ATOM 1096 N N . ASP A 1 140 ? -10.553 -6.589 0.990 1.00 97.75 140 ASP A N 1
ATOM 1097 C CA . ASP A 1 140 ? -11.476 -6.909 2.080 1.00 97.75 140 ASP A CA 1
ATOM 1098 C C . ASP A 1 140 ? -12.333 -8.134 1.728 1.00 97.75 140 ASP A C 1
ATOM 1100 O O . ASP A 1 140 ? -13.039 -8.153 0.723 1.00 97.75 140 ASP A O 1
ATOM 1104 N N . THR A 1 141 ? -12.296 -9.164 2.574 1.00 96.25 141 THR A N 1
ATOM 1105 C CA . THR A 1 141 ? -13.101 -10.387 2.376 1.00 96.25 141 THR A CA 1
ATOM 1106 C C . THR A 1 141 ? -14.452 -10.340 3.092 1.00 96.25 141 THR A C 1
ATOM 1108 O O . THR A 1 141 ? -15.254 -11.262 2.963 1.00 96.25 141 THR A O 1
ATOM 1111 N N . GLY A 1 142 ? -14.686 -9.317 3.920 1.00 96.25 142 GLY A N 1
ATOM 1112 C CA . GLY A 1 142 ? -15.802 -9.257 4.862 1.00 96.25 142 GLY A CA 1
ATOM 1113 C C . GLY A 1 142 ? -15.570 -10.017 6.176 1.00 96.25 142 GLY A C 1
ATOM 1114 O O . GLY A 1 142 ? -16.384 -9.906 7.091 1.00 96.25 142 GLY A O 1
ATOM 1115 N N . SER A 1 143 ? -14.481 -10.779 6.312 1.00 95.94 143 SER A N 1
ATOM 1116 C CA . SER A 1 143 ? -14.125 -11.488 7.557 1.00 95.94 143 SER A CA 1
ATOM 1117 C C . SER A 1 143 ? -12.614 -11.683 7.752 1.00 95.94 143 SER A C 1
ATOM 1119 O O . SER A 1 143 ? -12.181 -12.586 8.461 1.00 95.94 143 SER A O 1
ATOM 1121 N N . GLY A 1 144 ? -11.810 -10.879 7.067 1.00 96.81 144 GLY A N 1
ATOM 1122 C CA . GLY A 1 144 ? -10.357 -10.978 6.951 1.00 96.81 144 GLY A CA 1
ATOM 1123 C C . GLY A 1 144 ? -9.883 -10.144 5.759 1.00 96.81 144 GLY A C 1
ATOM 1124 O O . GLY A 1 144 ? -10.684 -9.415 5.166 1.00 96.81 144 GLY A O 1
ATOM 1125 N N . SER A 1 145 ? -8.624 -10.293 5.353 1.00 98.00 145 SER A N 1
ATOM 1126 C CA . SER A 1 145 ? -8.109 -9.659 4.131 1.00 98.00 145 SER A CA 1
ATOM 1127 C C . SER A 1 145 ? -7.416 -10.641 3.191 1.00 98.00 145 SER A C 1
ATOM 1129 O O . SER A 1 145 ? -6.981 -11.718 3.603 1.00 98.00 145 SER A O 1
ATOM 1131 N N . PHE A 1 146 ? -7.338 -10.289 1.911 1.00 98.44 146 PHE A N 1
ATOM 1132 C CA . PHE A 1 146 ? -6.493 -10.980 0.943 1.00 98.44 146 PHE A CA 1
ATOM 1133 C C . PHE A 1 146 ? -5.037 -10.528 1.086 1.00 98.44 146 PHE A C 1
ATOM 1135 O O . PHE A 1 146 ? -4.757 -9.383 1.436 1.00 98.44 146 PHE A O 1
ATOM 1142 N N . TYR A 1 147 ? -4.105 -11.442 0.823 1.00 97.12 147 TYR A N 1
ATOM 1143 C CA . TYR A 1 147 ? -2.673 -11.144 0.785 1.00 97.12 147 TYR A CA 1
ATOM 1144 C C . TYR A 1 147 ? -2.280 -10.419 -0.510 1.00 97.12 147 TYR A C 1
ATOM 1146 O O . TYR A 1 147 ? -1.442 -9.520 -0.508 1.00 97.12 147 TYR A O 1
ATOM 1154 N N . ASP A 1 148 ? -2.909 -10.815 -1.615 1.00 97.25 148 ASP A N 1
ATOM 1155 C CA . ASP A 1 148 ? -2.640 -10.318 -2.957 1.00 97.25 148 ASP A CA 1
ATOM 1156 C C . ASP A 1 148 ? -3.913 -10.376 -3.826 1.00 97.25 148 ASP A C 1
ATOM 1158 O O . ASP A 1 148 ? -4.921 -10.990 -3.451 1.00 97.25 148 ASP A O 1
ATOM 1162 N N . LEU A 1 149 ? -3.872 -9.748 -5.002 1.00 97.31 149 LEU A N 1
ATOM 1163 C CA . LEU A 1 149 ? -4.984 -9.718 -5.959 1.00 97.31 149 LEU A CA 1
ATOM 1164 C C . LEU A 1 149 ? -4.838 -10.773 -7.063 1.00 97.31 149 LEU A C 1
ATOM 1166 O O . LEU A 1 149 ? -5.395 -10.616 -8.150 1.00 97.31 149 LEU A O 1
ATOM 1170 N N . ARG A 1 150 ? -4.151 -11.896 -6.798 1.00 95.62 150 ARG A N 1
ATOM 1171 C CA . ARG A 1 150 ? -3.938 -12.951 -7.809 1.00 95.62 150 ARG A CA 1
ATOM 1172 C C . ARG A 1 150 ? -5.222 -13.523 -8.396 1.00 95.62 150 ARG A C 1
ATOM 1174 O O . ARG A 1 150 ? -5.224 -14.041 -9.504 1.00 95.62 150 ARG A O 1
ATOM 1181 N N . HIS A 1 151 ? -6.317 -13.470 -7.649 1.00 95.06 151 HIS A N 1
ATOM 1182 C CA . HIS A 1 151 ? -7.610 -13.956 -8.113 1.00 95.06 151 HIS A CA 1
ATOM 1183 C C . HIS A 1 151 ? -8.224 -13.050 -9.182 1.00 95.06 151 HIS A C 1
ATOM 1185 O O . HIS A 1 151 ? -8.937 -13.543 -10.050 1.00 95.06 151 HIS A O 1
ATOM 1191 N N . PHE A 1 152 ? -7.882 -11.760 -9.181 1.00 93.75 152 PHE A N 1
ATOM 1192 C CA . PHE A 1 152 ? -8.227 -10.845 -10.265 1.00 93.75 152 PHE A CA 1
ATOM 1193 C C . PHE A 1 152 ? -7.288 -10.994 -11.464 1.00 93.75 152 PHE A C 1
ATOM 1195 O O . PHE A 1 152 ? -7.743 -10.918 -12.601 1.00 93.75 152 PHE A O 1
ATOM 1202 N N . THR A 1 153 ? -5.990 -11.209 -11.233 1.00 91.62 153 THR A N 1
ATOM 1203 C CA . THR A 1 153 ? -4.989 -11.172 -12.314 1.00 91.62 153 THR A CA 1
ATOM 1204 C C . THR A 1 153 ? -4.760 -12.518 -12.997 1.00 91.62 153 THR A C 1
ATOM 1206 O O . THR A 1 153 ? -4.530 -12.558 -14.202 1.00 91.62 153 THR A O 1
ATOM 1209 N N . LEU A 1 154 ? -4.842 -13.623 -12.253 1.00 92.31 154 LEU A N 1
ATOM 1210 C CA . LEU A 1 154 ? -4.639 -14.988 -12.753 1.00 92.31 154 LEU A CA 1
ATOM 1211 C C . LEU A 1 154 ? -5.944 -15.787 -12.884 1.00 92.31 154 LEU A C 1
ATOM 1213 O O . LEU A 1 154 ? -5.916 -16.889 -13.426 1.00 92.31 154 LEU A O 1
ATOM 1217 N N . GLY A 1 155 ? -7.069 -15.287 -12.361 1.00 91.50 155 GLY A N 1
ATOM 1218 C CA . GLY A 1 155 ? -8.339 -16.025 -12.353 1.00 91.50 155 GLY A CA 1
ATOM 1219 C C . GLY A 1 155 ? -8.315 -17.288 -11.481 1.00 91.50 155 GLY A C 1
ATOM 1220 O O . GLY A 1 155 ? -9.055 -18.236 -11.736 1.00 91.50 155 GLY A O 1
ATOM 1221 N N . VAL A 1 156 ? -7.435 -17.329 -10.477 1.00 94.06 156 VAL A N 1
ATOM 1222 C CA . VAL A 1 156 ? -7.299 -18.452 -9.534 1.00 94.06 156 VAL A CA 1
ATOM 1223 C C . VAL A 1 156 ? -8.019 -18.165 -8.218 1.00 94.06 156 VAL A C 1
ATOM 1225 O O . VAL A 1 156 ? -8.473 -17.050 -7.974 1.00 94.06 156 VAL A O 1
ATOM 1228 N N . SER A 1 157 ? -8.102 -19.162 -7.335 1.00 94.44 157 SER A N 1
ATOM 1229 C CA . SER A 1 157 ? -8.674 -18.972 -6.000 1.00 94.44 157 SER A CA 1
ATOM 1230 C C . SER A 1 157 ? -7.979 -17.833 -5.230 1.00 94.44 157 SER A C 1
ATOM 1232 O O . SER A 1 157 ? -6.748 -17.719 -5.297 1.00 94.44 157 SER A O 1
ATOM 1234 N N . PRO A 1 158 ? -8.729 -17.013 -4.468 1.00 95.12 158 PRO A N 1
ATOM 1235 C CA . PRO A 1 158 ? -8.154 -15.931 -3.679 1.00 95.12 158 PRO A CA 1
ATOM 1236 C C . PRO A 1 158 ? -7.125 -16.408 -2.661 1.00 95.12 158 PRO A C 1
ATOM 1238 O O . PRO A 1 158 ? -7.303 -17.427 -1.991 1.00 95.12 158 PRO A O 1
ATOM 1241 N N . ASN A 1 159 ? -6.058 -15.627 -2.517 1.00 95.44 159 ASN A N 1
ATOM 1242 C CA . ASN A 1 159 ? -5.042 -15.852 -1.504 1.00 95.44 159 ASN A CA 1
ATOM 1243 C C . ASN A 1 159 ? -5.429 -15.106 -0.223 1.00 95.44 159 ASN A C 1
ATOM 1245 O O . ASN A 1 159 ? -5.142 -13.919 -0.075 1.00 95.44 159 ASN A O 1
ATOM 1249 N N . ILE A 1 160 ? -6.136 -15.783 0.681 1.00 96.06 160 ILE A N 1
ATOM 1250 C CA . ILE A 1 160 ? -6.535 -15.211 1.972 1.00 96.06 160 ILE A CA 1
ATOM 1251 C C . ILE A 1 160 ? -5.291 -15.056 2.852 1.00 96.06 160 ILE A C 1
ATOM 1253 O O . ILE A 1 160 ? -4.530 -16.008 3.039 1.00 96.06 160 ILE A O 1
ATOM 1257 N N . ALA A 1 161 ? -5.096 -13.862 3.410 1.00 95.00 161 ALA A N 1
ATOM 1258 C CA . ALA A 1 161 ? -4.010 -13.607 4.340 1.00 95.00 161 ALA A CA 1
ATOM 1259 C C . ALA A 1 161 ? -4.205 -14.452 5.606 1.00 95.00 161 ALA A C 1
ATOM 1261 O O . ALA A 1 161 ? -5.277 -14.464 6.215 1.00 95.00 161 ALA A O 1
ATOM 1262 N N . ARG A 1 162 ? -3.145 -15.149 6.024 1.00 96.12 162 ARG A N 1
ATOM 1263 C CA . ARG A 1 162 ? -3.096 -15.772 7.351 1.00 96.12 162 ARG A CA 1
ATOM 1264 C C . ARG A 1 162 ? -3.207 -14.688 8.430 1.00 96.12 162 ARG A C 1
ATOM 1266 O O . ARG A 1 162 ? -2.929 -13.519 8.174 1.00 96.12 162 ARG A O 1
ATOM 1273 N N . TRP A 1 163 ? -3.618 -15.070 9.637 1.00 95.81 163 TRP A N 1
ATOM 1274 C CA . TRP A 1 163 ? -3.910 -14.111 10.710 1.00 95.81 163 TRP A CA 1
ATOM 1275 C C . TRP A 1 163 ? -2.729 -13.222 11.114 1.00 95.81 163 TRP A C 1
ATOM 1277 O O . TRP A 1 163 ? -2.943 -12.074 11.488 1.00 95.81 163 TRP A O 1
ATOM 1287 N N . ASP A 1 164 ? -1.501 -13.721 11.004 1.00 94.25 164 ASP A N 1
ATOM 1288 C CA . ASP A 1 164 ? -0.274 -12.945 11.189 1.00 94.25 164 ASP A CA 1
ATOM 1289 C C . ASP A 1 164 ? -0.140 -11.835 10.135 1.00 94.25 164 ASP A C 1
ATOM 1291 O O . ASP A 1 164 ? 0.017 -10.670 10.496 1.00 94.25 164 ASP A O 1
ATOM 1295 N N . TYR A 1 165 ? -0.313 -12.157 8.851 1.00 95.00 165 TYR A N 1
ATOM 1296 C CA . TYR A 1 165 ? -0.336 -11.155 7.778 1.00 95.00 165 TYR A CA 1
ATOM 1297 C C . TYR A 1 165 ? -1.529 -10.203 7.882 1.00 95.00 165 TYR A C 1
ATOM 1299 O O . TYR A 1 165 ? -1.390 -9.009 7.628 1.00 95.00 165 TYR A O 1
ATOM 1307 N N . HIS A 1 166 ? -2.698 -10.696 8.291 1.00 97.75 166 HIS A N 1
ATOM 1308 C CA . HIS A 1 166 ? -3.860 -9.845 8.530 1.00 97.75 166 HIS A CA 1
ATOM 1309 C C . HIS A 1 166 ? -3.582 -8.818 9.639 1.00 97.75 166 HIS A C 1
ATOM 1311 O O . HIS A 1 166 ? -3.853 -7.633 9.458 1.00 97.75 166 HIS A O 1
ATOM 1317 N N . ALA A 1 167 ? -2.963 -9.243 10.745 1.00 97.56 167 ALA A N 1
ATOM 1318 C CA . ALA A 1 167 ? -2.519 -8.339 11.803 1.00 97.56 167 ALA A CA 1
ATOM 1319 C C . ALA A 1 167 ? -1.463 -7.338 11.296 1.00 97.56 167 ALA A C 1
ATOM 1321 O O . ALA A 1 167 ? -1.521 -6.158 11.645 1.00 97.56 167 ALA A O 1
ATOM 1322 N N . THR A 1 168 ? -0.535 -7.766 10.428 1.00 97.19 168 THR A N 1
ATOM 1323 C CA . THR A 1 168 ? 0.404 -6.853 9.753 1.00 97.19 168 THR A CA 1
ATOM 1324 C C . THR A 1 168 ? -0.334 -5.784 8.955 1.00 97.19 168 THR A C 1
ATOM 1326 O O . THR A 1 168 ? -0.030 -4.605 9.119 1.00 97.19 168 THR A O 1
ATOM 1329 N N . HIS A 1 169 ? -1.330 -6.164 8.151 1.00 98.19 169 HIS A N 1
ATOM 1330 C CA . HIS A 1 169 ? -2.128 -5.211 7.387 1.00 98.19 169 HIS A CA 1
ATOM 1331 C C . HIS A 1 169 ? -2.840 -4.195 8.292 1.00 98.19 169 HIS A C 1
ATOM 1333 O O . HIS A 1 169 ? -2.801 -2.999 8.017 1.00 98.19 169 HIS A O 1
ATOM 1339 N N . VAL A 1 170 ? -3.450 -4.647 9.393 1.00 98.38 170 VAL A N 1
ATOM 1340 C CA . VAL A 1 170 ? -4.116 -3.765 10.369 1.00 98.38 170 VAL A CA 1
ATOM 1341 C C . VAL A 1 170 ? -3.132 -2.747 10.952 1.00 98.38 170 VAL A C 1
ATOM 1343 O O . VAL A 1 170 ? -3.400 -1.547 10.918 1.00 98.38 170 VAL A O 1
ATOM 1346 N N . ASN A 1 171 ? -1.969 -3.203 11.424 1.00 97.88 171 ASN A N 1
ATOM 1347 C CA . ASN A 1 171 ? -0.944 -2.325 11.996 1.00 97.88 171 ASN A CA 1
ATOM 1348 C C . ASN A 1 171 ? -0.424 -1.307 10.973 1.00 97.88 171 ASN A C 1
ATOM 1350 O O . ASN A 1 171 ? -0.263 -0.132 11.289 1.00 97.88 171 ASN A O 1
ATOM 1354 N N . GLN A 1 172 ? -0.194 -1.746 9.737 1.00 97.62 172 GLN A N 1
ATOM 1355 C CA . GLN A 1 172 ? 0.237 -0.885 8.640 1.00 97.62 172 GLN A CA 1
ATOM 1356 C C . GLN A 1 172 ? -0.793 0.203 8.309 1.00 97.62 172 GLN A C 1
ATOM 1358 O O . GLN A 1 172 ? -0.418 1.358 8.126 1.00 97.62 172 GLN A O 1
ATOM 1363 N N . LEU A 1 173 ? -2.086 -0.133 8.277 1.00 98.44 173 LEU A N 1
ATOM 1364 C CA . LEU A 1 173 ? -3.141 0.857 8.054 1.00 98.44 173 LEU A CA 1
ATOM 1365 C C . LEU A 1 173 ? -3.260 1.840 9.224 1.00 98.44 173 LEU A C 1
ATOM 1367 O O . LEU A 1 173 ? -3.468 3.025 8.986 1.00 98.44 173 LEU A O 1
ATOM 1371 N N . TYR A 1 174 ? -3.080 1.392 10.471 1.00 98.38 174 TYR A N 1
ATOM 1372 C CA . TYR A 1 174 ? -3.032 2.304 11.617 1.00 98.38 174 TYR A CA 1
ATOM 1373 C C . TYR A 1 174 ? -1.853 3.281 11.544 1.00 98.38 174 TYR A C 1
ATOM 1375 O O . TYR A 1 174 ? -2.027 4.452 11.868 1.00 98.38 174 TYR A O 1
ATOM 1383 N N . LEU A 1 175 ? -0.683 2.832 11.076 1.00 96.94 175 LEU A N 1
ATOM 1384 C CA . LEU A 1 175 ? 0.456 3.720 10.830 1.00 96.94 175 LEU A CA 1
ATOM 1385 C C . LEU A 1 175 ? 0.136 4.746 9.738 1.00 96.94 1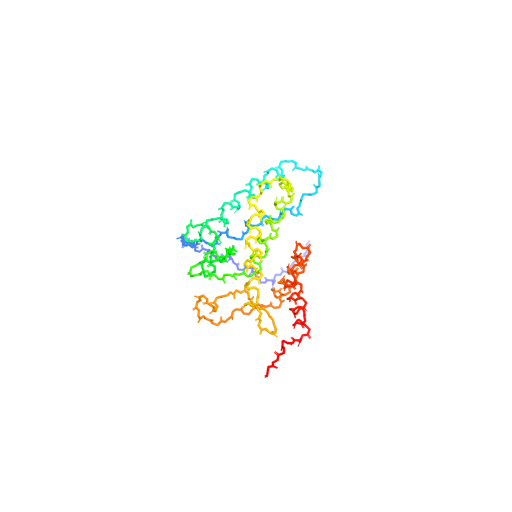75 LEU A C 1
ATOM 1387 O O . LEU A 1 175 ? 0.333 5.938 9.951 1.00 96.94 175 LEU A O 1
ATOM 1391 N N . LEU A 1 176 ? -0.407 4.304 8.598 1.00 97.25 176 LEU A N 1
ATOM 1392 C CA . LEU A 1 176 ? -0.776 5.202 7.499 1.00 97.25 176 LEU A CA 1
ATOM 1393 C C . LEU A 1 176 ? -1.876 6.199 7.878 1.00 97.25 176 LEU A C 1
ATOM 1395 O O . LEU A 1 176 ? -1.842 7.329 7.407 1.00 97.25 176 LEU A O 1
ATOM 1399 N N . ALA A 1 177 ? -2.812 5.822 8.751 1.00 97.50 177 ALA A N 1
ATOM 1400 C CA . ALA A 1 177 ? -3.845 6.727 9.257 1.00 97.50 177 ALA A CA 1
ATOM 1401 C C . ALA A 1 177 ? -3.278 7.871 10.119 1.00 97.50 177 ALA A C 1
ATOM 1403 O O . ALA A 1 177 ? -3.972 8.851 10.357 1.00 97.50 177 ALA A O 1
ATOM 1404 N N . GLY A 1 178 ? -2.037 7.751 10.606 1.00 95.81 178 GLY A N 1
ATOM 1405 C CA . GLY A 1 178 ? -1.313 8.858 11.235 1.00 95.81 178 GLY A CA 1
ATOM 1406 C C . GLY A 1 178 ? -0.610 9.787 10.237 1.00 95.81 178 GLY A C 1
ATOM 1407 O O . GLY A 1 178 ? -0.099 10.823 10.650 1.00 95.81 178 GLY A O 1
ATOM 1408 N N . LEU A 1 179 ? -0.552 9.410 8.952 1.00 93.94 179 LEU A N 1
ATOM 1409 C CA . LEU A 1 179 ? 0.125 10.150 7.879 1.00 93.94 179 LEU A CA 1
ATOM 1410 C C . LEU A 1 179 ? -0.852 10.769 6.863 1.00 93.94 179 LEU A C 1
ATOM 1412 O O . LEU A 1 179 ? -0.503 11.747 6.207 1.00 93.94 179 LEU A O 1
ATOM 1416 N N . ASP A 1 180 ? -2.043 10.189 6.704 1.00 94.38 180 ASP A N 1
ATOM 1417 C CA . ASP A 1 180 ? -3.113 10.640 5.806 1.00 94.38 180 ASP A CA 1
ATOM 1418 C C . ASP A 1 180 ? -4.454 10.586 6.560 1.00 94.38 180 ASP A C 1
ATOM 1420 O O . ASP A 1 180 ? -4.852 9.531 7.060 1.00 94.38 180 ASP A O 1
ATOM 1424 N N . ASP A 1 181 ? -5.143 11.728 6.630 1.00 95.25 181 ASP A N 1
ATOM 1425 C CA . ASP A 1 181 ? -6.411 11.904 7.350 1.00 95.25 181 ASP A CA 1
ATOM 1426 C C . ASP A 1 181 ? -7.628 11.299 6.618 1.00 95.25 181 ASP A C 1
ATOM 1428 O O . ASP A 1 181 ? -8.762 11.390 7.102 1.00 95.25 181 ASP A O 1
ATOM 1432 N N . ASP A 1 182 ? -7.440 10.691 5.441 1.00 97.38 182 ASP A N 1
ATOM 1433 C CA . ASP A 1 182 ? -8.527 10.075 4.687 1.00 97.38 182 ASP A CA 1
ATOM 1434 C C . ASP A 1 182 ? -9.196 8.943 5.495 1.00 97.38 182 ASP A C 1
ATOM 1436 O O . ASP A 1 182 ? -8.566 7.927 5.833 1.00 97.38 182 ASP A O 1
ATOM 1440 N N . PRO A 1 183 ? -10.507 9.056 5.784 1.00 97.56 183 PRO A N 1
ATOM 1441 C CA . PRO A 1 183 ? -11.194 8.136 6.677 1.00 97.56 183 PRO A CA 1
ATOM 1442 C C . PRO A 1 183 ? -11.220 6.695 6.159 1.00 97.56 183 PRO A C 1
ATOM 1444 O O . PRO A 1 183 ? -11.438 5.780 6.957 1.00 97.56 183 PRO A O 1
ATOM 1447 N N . ILE A 1 184 ? -11.005 6.450 4.859 1.00 98.06 184 ILE A N 1
ATOM 1448 C CA . ILE A 1 184 ? -11.007 5.090 4.304 1.00 98.06 184 ILE A CA 1
ATOM 1449 C C . ILE A 1 184 ? -9.949 4.192 4.954 1.00 98.06 184 ILE A C 1
ATOM 1451 O O . ILE A 1 184 ? -10.216 3.009 5.189 1.00 98.06 184 ILE A O 1
ATOM 1455 N N . ILE A 1 185 ? -8.785 4.751 5.296 1.00 98.06 185 ILE A N 1
ATOM 1456 C CA . ILE A 1 185 ? -7.662 4.013 5.882 1.00 98.06 185 ILE A CA 1
ATOM 1457 C C . ILE A 1 185 ? -8.028 3.602 7.308 1.00 98.06 185 ILE A C 1
ATOM 1459 O O . ILE A 1 185 ? -8.072 2.409 7.620 1.00 98.06 185 ILE A O 1
ATOM 1463 N N . LEU A 1 186 ? -8.382 4.577 8.152 1.00 98.31 186 LEU A N 1
ATOM 1464 C CA . LEU A 1 186 ? -8.715 4.335 9.557 1.00 98.31 186 LEU A CA 1
ATOM 1465 C C . LEU A 1 186 ? -9.965 3.458 9.717 1.00 98.31 186 LEU A C 1
ATOM 1467 O O . LEU A 1 186 ? -10.000 2.568 10.569 1.00 98.31 186 LEU A O 1
ATOM 1471 N N . ASN A 1 187 ? -10.993 3.675 8.894 1.00 98.31 187 ASN A N 1
ATOM 1472 C CA . ASN A 1 187 ? -12.210 2.867 8.938 1.00 98.31 187 ASN A CA 1
ATOM 1473 C C . ASN A 1 187 ? -11.944 1.420 8.517 1.00 98.31 187 ASN A 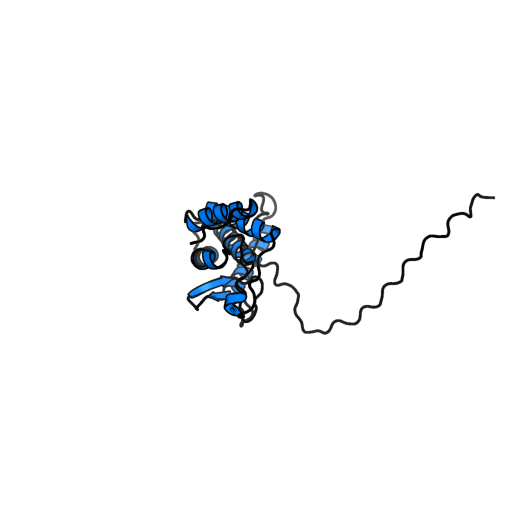C 1
ATOM 1475 O O . ASN A 1 187 ? -12.537 0.499 9.082 1.00 98.31 187 ASN A O 1
ATOM 1479 N N . THR A 1 188 ? -11.050 1.204 7.549 1.00 98.31 188 THR A N 1
ATOM 1480 C CA . THR A 1 188 ? -10.656 -0.147 7.141 1.00 98.31 188 THR A CA 1
ATOM 1481 C C . THR A 1 188 ? -9.809 -0.824 8.214 1.00 98.31 188 THR A C 1
ATOM 1483 O O . THR A 1 188 ? -10.112 -1.963 8.558 1.00 98.31 188 THR A O 1
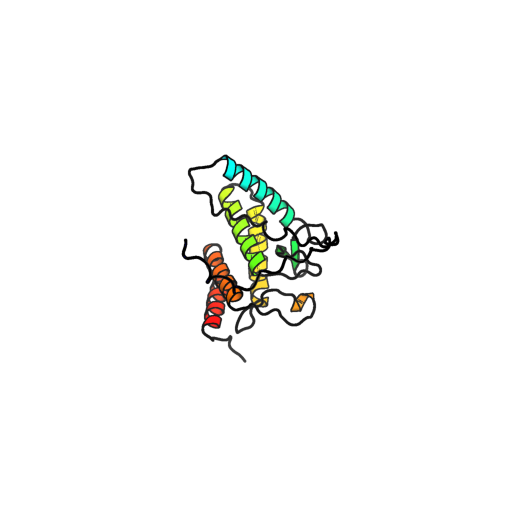ATOM 1486 N N . ALA A 1 189 ? -8.850 -0.119 8.828 1.00 98.19 189 ALA A N 1
ATOM 1487 C CA . ALA A 1 189 ? -8.058 -0.640 9.946 1.00 98.19 189 ALA A CA 1
ATOM 1488 C C . ALA A 1 189 ? -8.951 -1.139 11.096 1.00 98.19 189 ALA A C 1
ATOM 1490 O O . ALA A 1 189 ? -8.850 -2.296 11.502 1.00 98.19 189 ALA A O 1
ATOM 1491 N N . LYS A 1 190 ? -9.903 -0.309 11.549 1.00 98.19 190 LYS A N 1
ATOM 1492 C CA . LYS A 1 190 ? -10.865 -0.659 12.612 1.00 98.19 190 LYS A CA 1
ATOM 1493 C C . LYS A 1 190 ? -11.763 -1.836 12.237 1.00 98.19 190 LYS A C 1
ATOM 1495 O O . LYS A 1 190 ? -12.072 -2.686 13.072 1.00 98.19 190 LYS A O 1
ATOM 1500 N N . ARG A 1 191 ? -12.221 -1.885 10.981 1.00 98.12 191 ARG A N 1
ATOM 1501 C CA . ARG A 1 191 ? -13.059 -2.984 10.487 1.00 98.12 191 ARG A CA 1
ATOM 1502 C C . ARG A 1 191 ? -12.280 -4.300 10.476 1.00 98.12 191 ARG A C 1
ATOM 1504 O O . ARG A 1 191 ? -12.791 -5.297 10.979 1.00 98.12 191 ARG A O 1
ATOM 1511 N N . TRP A 1 192 ? -11.050 -4.283 9.965 1.00 98.25 192 TRP A N 1
ATOM 1512 C CA . TRP A 1 192 ? -10.171 -5.451 9.896 1.00 98.25 192 TRP A CA 1
ATOM 1513 C C . TRP A 1 192 ? -9.742 -5.931 11.284 1.00 98.25 192 TRP A C 1
ATOM 1515 O O . TRP A 1 192 ? -9.849 -7.117 11.575 1.00 98.25 192 TRP A O 1
ATOM 1525 N N . GLU A 1 193 ? -9.412 -5.023 12.201 1.00 97.94 193 GLU A N 1
ATOM 1526 C CA . GLU A 1 193 ? -9.206 -5.363 13.615 1.00 97.94 193 GLU A CA 1
ATOM 1527 C C . GLU A 1 193 ? -10.430 -6.081 14.215 1.00 97.94 193 GLU A C 1
ATOM 1529 O O . GLU A 1 193 ? -10.301 -7.069 14.939 1.00 97.94 193 GLU A O 1
ATOM 1534 N N . GLY A 1 194 ? -11.641 -5.641 13.862 1.00 97.12 194 GLY A N 1
ATOM 1535 C CA . GLY A 1 194 ? -12.877 -6.310 14.255 1.00 97.12 194 GLY A CA 1
ATOM 1536 C C . GLY A 1 194 ? -12.969 -7.767 13.786 1.00 97.12 194 GLY A C 1
ATOM 1537 O O . GLY A 1 194 ? -13.499 -8.606 14.520 1.00 97.12 194 GLY A O 1
ATOM 1538 N N . TYR A 1 195 ? -12.436 -8.095 12.607 1.00 97.50 195 TYR A N 1
ATOM 1539 C CA . TYR A 1 195 ? -12.431 -9.465 12.084 1.00 97.50 195 TYR A CA 1
ATOM 1540 C C . TYR A 1 195 ? -11.596 -10.412 12.950 1.00 97.50 195 TYR A C 1
ATOM 1542 O O . TYR A 1 195 ? -11.989 -11.560 13.156 1.00 97.50 195 TYR A O 1
ATOM 1550 N N . MET A 1 196 ? -10.514 -9.915 13.559 1.00 92.69 196 MET A N 1
ATOM 1551 C CA . MET A 1 196 ? -9.699 -10.680 14.516 1.00 92.69 196 MET A CA 1
ATOM 1552 C C . MET A 1 196 ? -10.469 -11.050 15.794 1.00 92.69 196 MET A C 1
ATOM 1554 O O . MET A 1 196 ? -10.088 -11.976 16.504 1.00 92.69 196 MET A O 1
ATOM 1558 N N . GLN A 1 197 ? -11.571 -10.352 16.078 1.00 93.19 197 GLN A N 1
ATOM 1559 C CA . GLN A 1 197 ? -12.472 -10.609 17.205 1.00 93.19 197 GLN A CA 1
ATOM 1560 C C . GLN A 1 197 ? -13.709 -11.428 16.790 1.00 93.19 197 GLN A C 1
ATOM 1562 O O . GLN A 1 197 ? -14.673 -11.527 17.546 1.00 93.19 197 GLN A O 1
ATOM 1567 N N . GLY A 1 198 ? -13.719 -11.987 15.575 1.00 88.69 198 GLY A N 1
ATOM 1568 C CA . GLY A 1 198 ? -14.828 -12.782 15.047 1.00 88.69 198 GLY A CA 1
ATOM 1569 C C . GLY A 1 198 ? -15.986 -11.968 14.463 1.00 88.69 198 GLY A C 1
ATOM 1570 O O . GLY A 1 198 ? -17.010 -12.554 14.103 1.00 88.69 198 GLY A O 1
ATOM 1571 N N . LYS A 1 199 ? -15.853 -10.638 14.332 1.00 91.00 199 LYS A N 1
ATOM 1572 C CA . LYS A 1 199 ? -16.846 -9.824 13.613 1.00 91.00 199 LYS A CA 1
ATOM 1573 C C . LYS A 1 199 ? -16.793 -10.142 12.119 1.00 91.00 199 LYS A C 1
ATOM 1575 O O . LYS A 1 199 ? -15.759 -10.536 11.586 1.00 91.00 199 LYS A O 1
ATOM 1580 N N . LYS A 1 200 ? -17.913 -9.935 11.436 1.00 90.38 200 LYS A N 1
ATOM 1581 C CA . LYS A 1 200 ? -18.024 -10.037 9.978 1.00 90.38 200 LYS A CA 1
ATOM 1582 C C . LYS A 1 200 ? -18.751 -8.810 9.448 1.00 90.38 200 LYS A C 1
ATOM 1584 O O . LYS A 1 200 ? -19.526 -8.192 10.180 1.00 90.38 200 LYS A O 1
ATOM 1589 N N . ALA A 1 201 ? -18.497 -8.462 8.194 1.00 89.56 201 ALA A N 1
ATOM 1590 C CA . ALA A 1 201 ? -19.288 -7.477 7.479 1.00 89.56 201 ALA A CA 1
ATOM 1591 C C . ALA A 1 201 ? -20.767 -7.902 7.455 1.00 89.56 201 ALA A C 1
ATOM 1593 O O . ALA A 1 201 ? -21.088 -9.095 7.485 1.00 89.56 201 ALA A O 1
ATOM 1594 N N . ALA A 1 202 ? -21.665 -6.917 7.431 1.00 85.75 202 ALA A N 1
ATOM 1595 C CA . ALA A 1 202 ? -23.092 -7.177 7.306 1.00 85.75 202 ALA A CA 1
ATOM 1596 C C . ALA A 1 202 ? -23.385 -7.928 5.996 1.00 85.75 202 ALA A C 1
ATOM 1598 O O . ALA A 1 202 ? -22.739 -7.684 4.977 1.00 85.75 202 ALA A O 1
ATOM 1599 N N . HIS A 1 203 ? -24.354 -8.839 6.045 1.00 83.38 203 HIS A N 1
ATOM 1600 C CA . HIS A 1 203 ? -24.885 -9.536 4.877 1.00 83.38 203 HIS A CA 1
ATOM 1601 C C . HIS A 1 203 ? -26.294 -9.010 4.585 1.00 83.38 203 HIS A C 1
ATOM 1603 O O . HIS A 1 203 ? -26.989 -8.590 5.513 1.00 83.38 203 HIS A O 1
ATOM 1609 N N . ASN A 1 204 ? -26.667 -9.003 3.305 1.00 79.56 204 ASN A N 1
ATOM 1610 C CA . ASN A 1 204 ? -27.992 -8.593 2.833 1.00 79.56 204 ASN A CA 1
ATOM 1611 C C . ASN A 1 204 ? -28.996 -9.744 2.897 1.00 79.56 204 ASN A C 1
ATOM 1613 O O . ASN A 1 204 ? -28.550 -10.911 2.793 1.00 79.56 204 ASN A O 1
#

Foldseek 3Di:
DDDDDDDDDDDDDDDDDDDDDDDPDDPPDDLPDLQQPPPPDPPDDDPPVVVVSLVSNVVSLVLLVDQLVRVGQWDDDVNQAIFGASDSDVVGWRFPLVRLSNLVSLVVSCVVVPPPDPRPSVVSNVSSVVRCLVCVVVQDPQQFGFRTPCCVRVVDDTRTDDPVVRVSQLVSLVVVCVVDVPVSSVVSSVSSVVSVVVGGHDDD

Sequence (204 aa):
MSQEHAISLLPRAQPAARAQPRRRGQGHVDGQICVVSSFLLSPNEDKQLAKRMRSLSCRALSLLHVPSHAGGVKAMWMDKYVWYEEYPTTPPLFVLNGFIYTLLGLYDLHITEGENSISLAKTMFDDGMISLKTLLPLFDTGSGSFYDLRHFTLGVSPNIARWDYHATHVNQLYLLAGLDDDPIILNTAKRWEGYMQGKKAAHN

Radius of gyration: 23.15 Å; chains: 1; bounding box: 72×70×55 Å

InterPro domains:
  IPR010598 D-glucuronyl C5-epimerase, C-terminal [PF06662] (57-193)
  IPR039721 D-glucuronyl C5-epimerase [PTHR13174] (57-204)